Protein AF-A0A9W8MAU5-F1 (afdb_monomer)

Mean predicted aligned error: 10.05 Å

pLDDT: mean 87.88, std 10.34, range [49.22, 97.25]

Structure (mmCIF, N/CA/C/O backbone):
data_AF-A0A9W8MAU5-F1
#
_entry.id   AF-A0A9W8MAU5-F1
#
loop_
_atom_site.group_PDB
_atom_site.id
_atom_site.type_symbol
_atom_site.label_atom_id
_atom_site.label_alt_id
_atom_site.label_comp_id
_atom_site.label_asym_id
_atom_site.label_entity_id
_atom_site.label_seq_id
_atom_site.pdbx_PDB_ins_code
_atom_site.Cartn_x
_atom_site.Cartn_y
_atom_site.Cartn_z
_atom_site.occupancy
_atom_site.B_iso_or_equiv
_atom_site.auth_seq_id
_atom_site.auth_comp_id
_atom_site.auth_asym_id
_atom_site.auth_atom_id
_atom_site.pdbx_PDB_model_num
ATOM 1 N N . MET A 1 1 ? -34.786 14.785 -4.029 1.00 51.66 1 MET A N 1
ATOM 2 C CA . MET A 1 1 ? -34.785 15.372 -5.386 1.00 51.66 1 MET A CA 1
ATOM 3 C C . MET A 1 1 ? -35.113 14.270 -6.374 1.00 51.66 1 MET A C 1
ATOM 5 O O . MET A 1 1 ? -34.630 13.162 -6.158 1.00 51.66 1 MET A O 1
ATOM 9 N N . PRO A 1 2 ? -35.926 14.531 -7.406 1.00 62.72 2 PRO A N 1
ATOM 10 C CA . PRO A 1 2 ? -36.056 13.602 -8.524 1.00 62.72 2 PRO A CA 1
ATOM 11 C C . PRO A 1 2 ? -34.680 13.376 -9.181 1.00 62.72 2 PRO A C 1
ATOM 13 O O . PRO A 1 2 ? -33.839 14.281 -9.132 1.00 62.72 2 PRO A O 1
ATOM 16 N N . PRO A 1 3 ? -34.418 12.187 -9.752 1.00 74.38 3 PRO A N 1
ATOM 17 C CA . PRO A 1 3 ? -33.167 11.922 -10.448 1.00 74.38 3 PRO A CA 1
ATOM 18 C C . PRO A 1 3 ? -33.014 12.907 -11.608 1.00 74.38 3 PRO A C 1
ATOM 20 O O . PRO A 1 3 ? -33.918 13.076 -12.427 1.00 74.38 3 PRO A O 1
ATOM 23 N N . ARG A 1 4 ? -31.872 13.594 -11.644 1.00 83.88 4 ARG A N 1
ATOM 24 C CA . ARG A 1 4 ? -31.525 14.491 -12.744 1.00 83.88 4 ARG A CA 1
ATOM 25 C C . ARG A 1 4 ? -31.083 13.629 -13.924 1.00 83.88 4 ARG A C 1
ATOM 27 O O . ARG A 1 4 ? -30.296 12.704 -13.730 1.00 83.88 4 ARG A O 1
ATOM 34 N N . ALA A 1 5 ? -31.594 13.915 -15.119 1.00 86.56 5 ALA A N 1
ATOM 35 C CA . ALA A 1 5 ? -31.094 13.274 -16.328 1.00 86.56 5 ALA A CA 1
ATOM 36 C C . ALA A 1 5 ? -29.604 13.610 -16.496 1.00 86.56 5 ALA A C 1
ATOM 38 O O . ALA A 1 5 ? -29.197 14.749 -16.262 1.00 86.56 5 ALA A O 1
ATOM 39 N N . LEU A 1 6 ? -28.806 12.604 -16.847 1.00 86.44 6 LEU A N 1
ATOM 40 C CA . LEU A 1 6 ? -27.397 12.786 -17.172 1.00 86.44 6 LEU A CA 1
ATOM 41 C C . LEU A 1 6 ? -27.280 13.100 -18.663 1.00 86.44 6 LEU A C 1
ATOM 43 O O . LEU A 1 6 ? -27.909 12.434 -19.486 1.00 86.44 6 LEU A O 1
ATOM 47 N N . GLU A 1 7 ? -26.470 14.098 -19.000 1.00 87.44 7 GLU A N 1
ATOM 48 C CA . GLU A 1 7 ? -26.138 14.429 -20.383 1.00 87.44 7 GLU A CA 1
ATOM 49 C C . GLU A 1 7 ? -24.831 13.733 -20.767 1.00 87.44 7 GLU A C 1
ATOM 51 O O . GLU A 1 7 ? -23.860 13.740 -20.009 1.00 87.44 7 GLU A O 1
ATOM 56 N N . ALA A 1 8 ? -24.808 13.099 -21.940 1.00 84.19 8 ALA A N 1
ATOM 57 C CA . ALA A 1 8 ? -23.586 12.510 -22.466 1.00 84.19 8 ALA A CA 1
ATOM 58 C C . ALA A 1 8 ? -22.644 13.628 -22.928 1.00 84.19 8 ALA A C 1
ATOM 60 O O . ALA A 1 8 ? -22.998 14.422 -23.800 1.00 84.19 8 ALA A O 1
ATOM 61 N N . VAL A 1 9 ? -21.436 13.665 -22.371 1.00 81.25 9 VAL A N 1
ATOM 62 C CA . VAL A 1 9 ? -20.392 14.594 -22.809 1.00 81.25 9 VAL A CA 1
ATOM 63 C C . VAL A 1 9 ? -19.717 14.016 -24.051 1.00 81.25 9 VAL A C 1
ATOM 65 O O . VAL A 1 9 ? -19.264 12.871 -24.042 1.00 81.25 9 VAL A O 1
ATOM 68 N N . LYS A 1 10 ? -19.652 14.800 -25.131 1.00 79.12 10 LYS A N 1
ATOM 69 C CA . LYS A 1 10 ? -18.799 14.499 -26.285 1.00 79.12 10 LYS A CA 1
ATOM 70 C C . LYS A 1 10 ? -17.488 15.248 -26.107 1.00 79.12 10 LYS A C 1
ATOM 72 O O . LYS A 1 10 ? -17.504 16.469 -26.011 1.00 79.12 10 LYS A O 1
ATOM 77 N N . ILE A 1 11 ? -16.382 14.515 -26.066 1.00 75.69 11 ILE A N 1
ATOM 78 C CA . ILE A 1 11 ? -15.045 15.110 -26.092 1.00 75.69 11 ILE A CA 1
ATOM 79 C C . ILE A 1 11 ? -14.819 15.620 -27.518 1.00 75.69 11 ILE A C 1
ATOM 81 O O . ILE A 1 11 ? -14.956 14.856 -28.478 1.00 75.69 11 ILE A O 1
ATOM 85 N N . GLU A 1 12 ? -14.556 16.915 -27.674 1.00 76.88 12 GLU A N 1
ATOM 86 C CA . GLU A 1 12 ? -14.231 17.486 -28.980 1.00 76.88 12 GLU A CA 1
ATOM 87 C C . GLU A 1 12 ? -12.855 16.983 -29.439 1.00 76.88 12 GLU A C 1
ATOM 89 O O . GLU A 1 12 ? -11.928 16.857 -28.646 1.00 76.88 12 GLU A O 1
ATOM 94 N N . SER A 1 13 ? -12.703 16.696 -30.734 1.00 65.94 13 SER A N 1
ATOM 95 C CA . SER A 1 13 ? -11.537 15.986 -31.291 1.00 65.94 13 SER A CA 1
ATOM 96 C C . SER A 1 13 ? -10.190 16.711 -31.172 1.00 65.94 13 SER A C 1
ATOM 98 O O . SER A 1 13 ? -9.175 16.144 -31.561 1.00 65.94 13 SER A O 1
ATOM 100 N N . ASN A 1 14 ? -10.181 17.963 -30.708 1.00 78.25 14 ASN A N 1
ATOM 101 C CA . ASN A 1 14 ? -8.991 18.814 -30.663 1.00 78.25 14 ASN A CA 1
ATOM 102 C C . ASN A 1 14 ? -8.356 18.916 -29.268 1.00 78.25 14 ASN A C 1
ATOM 104 O O . ASN A 1 14 ? -7.314 19.556 -29.144 1.00 78.25 14 ASN A O 1
ATOM 108 N N . GLU A 1 15 ? -8.959 18.333 -28.230 1.00 81.88 15 GLU A N 1
ATOM 109 C CA . GLU A 1 15 ? -8.364 18.289 -26.891 1.00 81.88 15 GLU A CA 1
ATOM 110 C C . GLU A 1 15 ? -7.602 16.972 -26.692 1.00 81.88 15 GLU A C 1
ATOM 112 O O . GLU A 1 15 ? -8.081 15.907 -27.089 1.00 81.88 15 GLU A O 1
ATOM 117 N N . ASP A 1 16 ? -6.408 17.037 -26.094 1.00 88.56 16 ASP A N 1
ATOM 118 C CA . ASP A 1 16 ? -5.660 15.839 -25.706 1.00 88.56 16 ASP A CA 1
ATOM 119 C C . ASP A 1 16 ? -6.477 15.063 -24.651 1.00 88.56 16 ASP A C 1
ATOM 121 O O . ASP A 1 16 ? -6.817 15.635 -23.607 1.00 88.56 16 ASP A O 1
ATOM 125 N N . PRO A 1 17 ? -6.808 13.775 -24.882 1.00 88.38 17 PRO A N 1
ATOM 126 C CA . PRO A 1 17 ? -7.526 12.959 -23.909 1.00 88.38 17 PRO A CA 1
ATOM 127 C C . PRO A 1 17 ? -6.889 12.958 -22.515 1.00 88.38 17 PRO A C 1
ATOM 129 O O . PRO A 1 17 ? -7.620 12.935 -21.524 1.00 88.38 17 PRO A O 1
ATOM 132 N N . ALA A 1 18 ? -5.556 13.018 -22.427 1.00 89.00 18 ALA A N 1
ATOM 133 C CA . ALA A 1 18 ? -4.848 13.035 -21.151 1.00 89.00 18 ALA A CA 1
ATOM 134 C C . ALA A 1 18 ? -5.091 14.342 -20.381 1.00 89.00 18 ALA A C 1
ATOM 136 O O . ALA A 1 18 ? -5.346 14.314 -19.175 1.00 89.00 18 ALA A O 1
ATOM 137 N N . ASP A 1 19 ? -5.080 15.480 -21.076 1.00 90.38 19 ASP A N 1
ATOM 138 C CA . ASP A 1 19 ? -5.369 16.786 -20.481 1.00 90.38 19 ASP A CA 1
ATOM 139 C C . ASP A 1 19 ? -6.842 16.900 -20.076 1.00 90.38 19 ASP A C 1
ATOM 141 O O . ASP A 1 19 ? -7.163 17.441 -19.013 1.00 90.38 19 ASP A O 1
ATOM 145 N N . PHE A 1 20 ? -7.751 16.364 -20.898 1.00 90.31 20 PHE A N 1
ATOM 146 C CA . PHE A 1 20 ? -9.175 16.327 -20.574 1.00 90.31 20 PHE A CA 1
ATOM 147 C C . PHE A 1 20 ? -9.438 15.485 -19.318 1.00 90.31 20 PHE A C 1
ATOM 149 O O . PHE A 1 20 ? -10.171 15.925 -18.428 1.00 90.31 20 PHE A O 1
ATOM 156 N N . GLU A 1 21 ? -8.823 14.303 -19.212 1.00 90.25 21 GLU A N 1
ATOM 157 C CA . GLU A 1 21 ? -8.897 13.450 -18.022 1.00 90.25 21 GLU A CA 1
ATOM 158 C C . GLU A 1 21 ? -8.284 14.140 -16.797 1.00 90.25 21 GLU A C 1
ATOM 160 O O . GLU A 1 21 ? -8.883 14.132 -15.719 1.00 90.25 21 GLU A O 1
ATOM 165 N N . ALA A 1 22 ? -7.140 14.810 -16.954 1.00 91.25 22 ALA A N 1
ATOM 166 C CA . ALA A 1 22 ? -6.507 15.541 -15.863 1.00 91.25 22 ALA A CA 1
ATOM 167 C C . ALA A 1 22 ? -7.429 16.608 -15.262 1.00 91.25 22 ALA A C 1
ATOM 169 O O . ALA A 1 22 ? -7.657 16.609 -14.050 1.00 91.25 22 ALA A O 1
ATOM 170 N N . LYS A 1 23 ? -8.034 17.446 -16.105 1.00 92.19 23 LYS A N 1
ATOM 171 C CA . LYS A 1 23 ? -8.935 18.517 -15.659 1.00 92.19 23 LYS A CA 1
ATOM 172 C C . LYS A 1 23 ? -10.253 17.984 -15.103 1.00 92.19 23 LYS A C 1
ATOM 174 O O . LYS A 1 23 ? -10.737 18.471 -14.088 1.00 92.19 23 LYS A O 1
ATOM 179 N N . ASN A 1 24 ? -10.867 17.001 -15.765 1.00 91.25 24 ASN A N 1
ATOM 180 C CA . ASN A 1 24 ? -12.251 16.604 -15.469 1.00 91.25 24 ASN A CA 1
ATOM 181 C C . ASN A 1 24 ? -12.370 15.406 -14.522 1.00 91.25 24 ASN A C 1
ATOM 183 O O . ASN A 1 24 ? -13.427 15.194 -13.928 1.00 91.25 24 ASN A O 1
ATOM 187 N N . VAL A 1 25 ? -11.307 14.618 -14.369 1.00 90.81 25 VAL A N 1
ATOM 188 C CA . VAL A 1 25 ? -11.266 13.485 -13.444 1.00 90.81 25 VAL A CA 1
ATOM 189 C C . VAL A 1 25 ? -10.319 13.805 -12.300 1.00 90.81 25 VAL A C 1
ATOM 191 O O . VAL A 1 25 ? -10.775 13.915 -11.167 1.00 90.81 25 VAL A O 1
ATOM 194 N N . HIS A 1 26 ? -9.026 14.006 -12.564 1.00 92.19 26 HIS A N 1
ATOM 195 C CA . HIS A 1 26 ? -8.048 14.131 -11.478 1.00 92.19 26 HIS A CA 1
ATOM 196 C C . HIS A 1 26 ? -8.340 15.344 -10.583 1.00 92.19 26 HIS A C 1
ATOM 198 O O . HIS A 1 26 ? -8.589 15.178 -9.388 1.00 92.19 26 HIS A O 1
ATOM 204 N N . GLU A 1 27 ? -8.374 16.545 -11.165 1.00 94.81 27 GLU A N 1
ATOM 205 C CA . GLU A 1 27 ? -8.576 17.791 -10.417 1.00 94.81 27 GLU A CA 1
ATOM 206 C C . GLU A 1 27 ? -9.950 17.840 -9.739 1.00 94.81 27 GLU A C 1
ATOM 208 O O . GLU A 1 27 ? -10.052 18.212 -8.568 1.00 94.81 27 GLU A O 1
ATOM 213 N N . ILE A 1 28 ? -11.013 17.417 -10.435 1.00 95.19 28 ILE A N 1
ATOM 214 C CA . ILE A 1 28 ? -12.373 17.438 -9.880 1.00 95.19 28 ILE A CA 1
ATOM 215 C C . ILE A 1 28 ? -12.503 16.474 -8.705 1.00 95.19 28 ILE A C 1
ATOM 217 O O . ILE A 1 28 ? -12.997 16.886 -7.655 1.00 95.19 28 ILE A O 1
ATOM 221 N N . TYR A 1 29 ? -12.086 15.210 -8.849 1.00 95.50 29 TYR A N 1
ATOM 222 C CA . TYR A 1 29 ? -12.218 14.233 -7.764 1.00 95.50 29 TYR A CA 1
ATOM 223 C C . TYR A 1 29 ? -11.391 14.636 -6.543 1.00 95.50 29 TYR A C 1
ATOM 225 O O . TYR A 1 29 ? -11.905 14.552 -5.424 1.00 95.50 29 TYR A O 1
ATOM 233 N N . ASP A 1 30 ? -10.177 15.159 -6.746 1.00 92.44 30 ASP A N 1
ATOM 234 C CA . ASP A 1 30 ? -9.379 15.710 -5.652 1.00 92.44 30 ASP A CA 1
ATOM 235 C C . ASP A 1 30 ? -10.085 16.900 -4.980 1.00 92.44 30 ASP A C 1
AT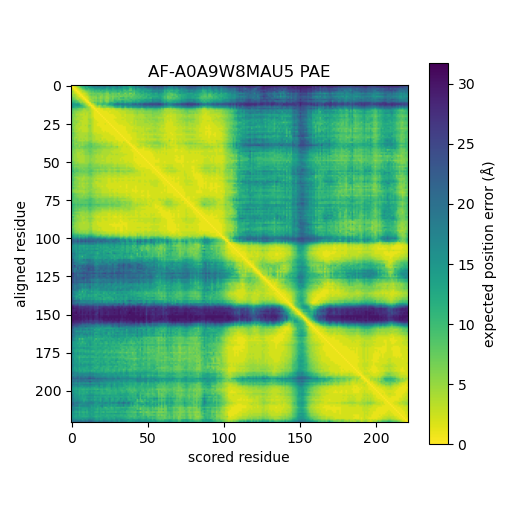OM 237 O O . ASP A 1 30 ? -10.160 16.947 -3.749 1.00 92.44 30 ASP A O 1
ATOM 241 N N . ALA A 1 31 ? -10.672 17.823 -5.749 1.00 95.88 31 ALA A N 1
ATOM 242 C CA . ALA A 1 31 ? -11.374 18.987 -5.207 1.00 95.88 31 ALA A CA 1
ATOM 243 C C . ALA A 1 31 ? -12.652 18.621 -4.428 1.00 95.88 31 ALA A C 1
ATOM 245 O O . ALA A 1 31 ? -12.968 19.256 -3.418 1.00 95.88 31 ALA A O 1
ATOM 246 N N . ILE A 1 32 ? -13.400 17.600 -4.866 1.00 96.12 32 ILE A N 1
ATOM 247 C CA . ILE A 1 32 ? -14.685 17.221 -4.249 1.00 96.12 32 ILE A CA 1
ATOM 248 C C . ILE A 1 32 ? -14.577 16.104 -3.205 1.00 96.12 32 ILE A C 1
ATOM 250 O O . ILE A 1 32 ? -15.606 15.748 -2.624 1.00 96.12 32 ILE A O 1
ATOM 254 N N . ALA A 1 33 ? -13.388 15.548 -2.948 1.00 94.94 33 ALA A N 1
ATOM 255 C CA . ALA A 1 33 ? -13.182 14.341 -2.136 1.00 94.94 33 ALA A CA 1
ATOM 256 C C . ALA A 1 33 ? -13.932 14.353 -0.788 1.00 94.94 33 ALA A C 1
ATOM 258 O O . ALA A 1 33 ? -14.636 13.397 -0.452 1.00 94.94 33 ALA A O 1
ATOM 259 N N . ASN A 1 34 ? -13.876 15.468 -0.051 1.00 92.88 34 ASN A N 1
ATOM 260 C CA . ASN A 1 34 ? -14.563 15.617 1.239 1.00 92.88 34 ASN A CA 1
ATOM 261 C C . ASN A 1 34 ? -16.094 15.507 1.116 1.00 92.88 34 ASN A C 1
ATOM 263 O O . ASN A 1 34 ? -16.737 14.765 1.863 1.00 92.88 34 ASN A O 1
ATOM 267 N N . HIS A 1 35 ? -16.695 16.207 0.148 1.00 94.31 35 HIS A N 1
ATOM 268 C CA . HIS A 1 35 ? -18.142 16.153 -0.089 1.00 94.31 35 HIS A CA 1
ATOM 269 C C . HIS A 1 35 ? -18.573 14.818 -0.718 1.00 94.31 35 HIS A C 1
ATOM 271 O O . HIS A 1 35 ? -19.652 14.292 -0.429 1.00 94.31 35 HIS A O 1
ATOM 277 N N . PHE A 1 36 ? -17.726 14.227 -1.565 1.00 93.62 36 PHE A N 1
ATOM 278 C CA . PHE A 1 36 ? -17.934 12.880 -2.084 1.00 93.62 36 PHE A CA 1
ATOM 279 C C . PHE A 1 36 ? -18.032 11.875 -0.935 1.00 93.62 36 PHE A C 1
ATOM 281 O O . PHE A 1 36 ? -18.993 11.106 -0.883 1.00 93.62 36 PHE A O 1
ATOM 288 N N . SER A 1 37 ? -17.090 11.930 0.009 1.00 92.12 37 SER A N 1
ATOM 289 C CA . SER A 1 37 ? -17.044 11.007 1.140 1.00 92.12 37 SER A CA 1
ATOM 290 C C . SER A 1 37 ? -18.282 11.119 2.035 1.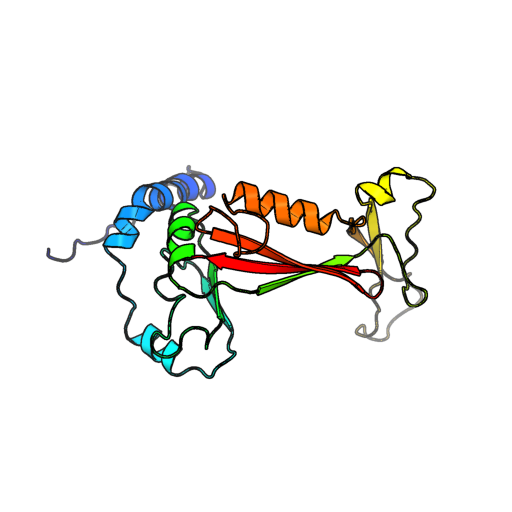00 92.12 37 SER A C 1
ATOM 292 O O . SER A 1 37 ? -18.925 10.107 2.326 1.00 92.12 37 SER A O 1
ATOM 294 N N . SER A 1 38 ? -18.694 12.342 2.390 1.00 90.06 38 SER A N 1
ATOM 295 C CA . SER A 1 38 ? -19.852 12.568 3.270 1.00 90.06 38 SER A CA 1
ATOM 296 C C . SER A 1 38 ? -21.183 12.117 2.660 1.00 90.06 38 SER A C 1
ATOM 298 O O . SER A 1 38 ? -22.096 11.712 3.378 1.00 90.06 38 SER A O 1
ATOM 300 N N . THR A 1 39 ? -21.302 12.143 1.331 1.00 90.62 39 THR A N 1
ATOM 301 C CA . THR A 1 39 ? -22.538 11.774 0.624 1.00 90.62 39 THR A CA 1
ATOM 302 C C . THR A 1 39 ? -22.597 10.302 0.214 1.00 90.62 39 THR A C 1
ATOM 304 O O . THR A 1 39 ? -23.684 9.797 -0.073 1.00 90.62 39 THR A O 1
ATOM 307 N N . ARG A 1 40 ? -21.463 9.586 0.182 1.00 88.88 40 ARG A N 1
ATOM 308 C CA . ARG A 1 40 ? -21.357 8.227 -0.397 1.00 88.88 40 ARG A CA 1
ATOM 309 C C . ARG A 1 40 ? -20.806 7.171 0.564 1.00 88.88 40 ARG A C 1
ATOM 311 O O . ARG A 1 40 ? -20.360 6.115 0.117 1.00 88.88 40 ARG A O 1
ATOM 318 N N . TYR A 1 41 ? -20.918 7.411 1.869 1.00 87.88 41 TYR A N 1
ATOM 319 C CA . TYR A 1 41 ? -20.381 6.558 2.935 1.00 87.88 41 TYR A CA 1
ATOM 320 C C . TYR A 1 41 ? -21.001 5.153 3.036 1.00 87.88 41 TYR A C 1
ATOM 322 O O . TYR A 1 41 ? -20.335 4.238 3.506 1.00 87.88 41 TYR A O 1
ATOM 330 N N . LYS A 1 42 ? -22.255 4.937 2.605 1.00 92.56 42 LYS A N 1
ATOM 331 C CA . LYS A 1 42 ? -22.916 3.627 2.765 1.00 92.56 42 LYS A CA 1
ATOM 332 C C . LYS A 1 42 ? -22.381 2.580 1.770 1.00 92.56 42 LYS A C 1
ATOM 334 O O . LYS A 1 42 ? -22.427 2.827 0.552 1.00 92.56 42 LYS A O 1
ATOM 339 N N . PRO A 1 43 ? -21.919 1.406 2.245 1.00 93.62 43 PRO A N 1
ATOM 340 C CA . PRO A 1 43 ? -21.599 0.274 1.384 1.00 93.62 43 PRO A CA 1
ATOM 341 C C . PRO A 1 43 ? -22.836 -0.255 0.658 1.00 93.62 43 PRO A C 1
ATOM 343 O O . PRO A 1 43 ? -23.957 -0.190 1.166 1.00 93.62 43 PRO A O 1
ATOM 346 N N . TRP A 1 44 ? -22.636 -0.801 -0.537 1.00 95.31 44 TRP A N 1
ATOM 347 C CA . TRP A 1 44 ? -23.695 -1.503 -1.251 1.00 95.31 44 TRP A CA 1
ATOM 348 C C . TRP A 1 44 ? -23.975 -2.857 -0.581 1.00 95.31 44 TRP A C 1
ATOM 350 O O . TRP A 1 44 ? -23.024 -3.612 -0.361 1.00 95.31 44 TRP A O 1
ATOM 360 N N . PRO A 1 45 ? -25.247 -3.214 -0.303 1.00 95.88 45 PRO A N 1
ATOM 361 C CA . PRO A 1 45 ? -25.575 -4.437 0.433 1.00 95.88 45 PRO A CA 1
ATOM 362 C C . PRO A 1 45 ? -25.023 -5.720 -0.197 1.00 95.88 45 PRO A C 1
ATOM 364 O O . PRO A 1 45 ? -24.582 -6.611 0.520 1.00 95.88 45 PRO A O 1
ATOM 367 N N . ILE A 1 46 ? -25.003 -5.804 -1.531 1.00 96.88 46 ILE A N 1
ATOM 368 C CA . ILE A 1 46 ? -24.487 -6.980 -2.243 1.00 96.88 46 ILE A CA 1
ATOM 369 C C . ILE A 1 46 ? -22.978 -7.170 -2.045 1.00 96.88 46 ILE A C 1
ATOM 371 O O . ILE A 1 46 ? -22.527 -8.293 -1.849 1.00 96.88 46 ILE A O 1
ATOM 375 N N . ILE A 1 47 ? -22.212 -6.075 -2.035 1.00 95.50 47 ILE A N 1
ATOM 376 C CA . ILE A 1 47 ? -20.761 -6.114 -1.825 1.00 95.50 47 ILE A CA 1
ATOM 377 C C . ILE A 1 47 ? -20.457 -6.445 -0.367 1.00 95.50 47 ILE A C 1
ATOM 379 O O . ILE A 1 47 ? -19.632 -7.309 -0.099 1.00 95.50 47 ILE A O 1
ATOM 383 N N . ALA A 1 48 ? -21.176 -5.821 0.571 1.00 94.94 48 ALA A N 1
ATOM 384 C CA . ALA A 1 48 ? -21.027 -6.129 1.989 1.00 94.94 48 ALA A CA 1
ATOM 385 C C . ALA A 1 48 ? -21.312 -7.611 2.274 1.00 94.94 48 ALA A C 1
ATOM 387 O O . ALA A 1 48 ? -20.516 -8.266 2.937 1.00 94.94 48 ALA A O 1
ATOM 388 N N . LYS A 1 49 ? -22.389 -8.162 1.696 1.00 96.25 49 LYS A N 1
ATOM 389 C CA . LYS A 1 49 ? -22.707 -9.589 1.803 1.00 96.25 49 LYS A CA 1
ATOM 390 C C . LYS A 1 49 ? -21.606 -10.471 1.212 1.00 96.25 49 LYS A C 1
ATOM 392 O O . LYS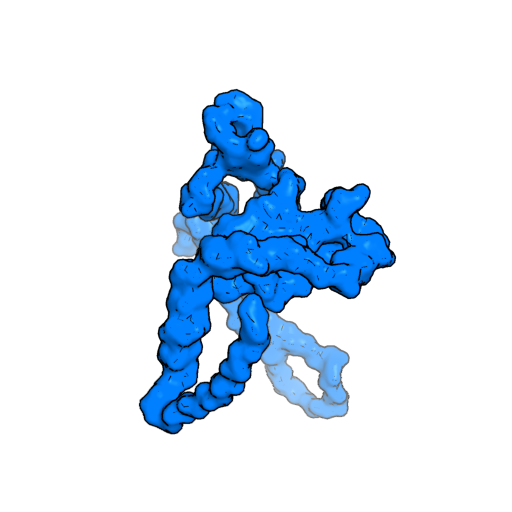 A 1 49 ? -21.185 -11.415 1.866 1.00 96.25 49 LYS A O 1
ATOM 397 N N . PHE A 1 50 ? -21.143 -10.159 0.001 1.00 96.44 50 PHE A N 1
ATOM 398 C CA . PHE A 1 50 ? -20.059 -10.902 -0.641 1.00 96.44 50 PHE A CA 1
ATOM 399 C C . PHE A 1 50 ? -18.811 -10.954 0.249 1.00 96.44 50 PHE A C 1
ATOM 401 O O . PHE A 1 50 ? -18.292 -12.036 0.491 1.00 96.44 50 PHE A O 1
ATOM 408 N N . LEU A 1 51 ? -18.378 -9.811 0.795 1.00 95.25 51 LEU A N 1
ATOM 409 C CA . LEU A 1 51 ? -17.215 -9.736 1.685 1.00 95.25 51 LEU A CA 1
ATOM 410 C C . LEU A 1 51 ? -17.440 -10.485 3.011 1.00 95.25 51 LEU A C 1
ATOM 412 O O . LEU A 1 51 ? -16.524 -11.133 3.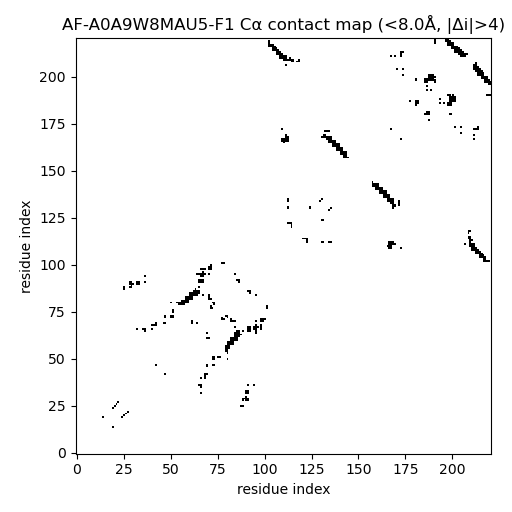510 1.00 95.25 51 LEU A O 1
ATOM 416 N N . SER A 1 52 ? -18.648 -10.457 3.578 1.00 94.25 52 SER A N 1
ATOM 417 C CA . SER A 1 52 ? -18.973 -11.246 4.777 1.00 94.25 52 SER A CA 1
ATOM 418 C C . SER A 1 52 ? -18.930 -12.757 4.533 1.00 94.25 52 SER A C 1
ATOM 420 O O . SER A 1 52 ? -18.519 -13.490 5.429 1.00 94.25 52 SER A O 1
ATOM 422 N N . ASP A 1 53 ? -19.293 -13.217 3.334 1.00 95.56 53 ASP A N 1
ATOM 423 C CA . ASP A 1 53 ? -19.356 -14.644 2.989 1.00 95.56 53 ASP A CA 1
ATOM 424 C C . ASP A 1 53 ? -17.965 -15.252 2.654 1.00 95.56 53 ASP A C 1
ATOM 426 O O . ASP A 1 53 ? -17.837 -16.471 2.514 1.00 95.56 53 ASP A O 1
ATOM 430 N N . LEU A 1 54 ? -16.905 -14.438 2.534 1.00 95.88 54 LEU A N 1
ATOM 431 C CA . LEU A 1 54 ? -15.548 -14.908 2.215 1.00 95.88 54 LEU A CA 1
ATOM 432 C C . LEU A 1 54 ? -14.815 -15.510 3.438 1.00 95.88 54 LEU A C 1
ATOM 434 O O . LEU A 1 54 ? -14.900 -14.971 4.542 1.00 95.88 54 LEU A O 1
ATOM 438 N N . PRO A 1 55 ? -14.013 -16.580 3.276 1.00 94.88 55 PRO A N 1
ATOM 439 C CA . PRO A 1 55 ? -13.191 -17.127 4.359 1.00 94.88 55 PRO A CA 1
ATOM 440 C C . PRO A 1 55 ? -12.103 -16.165 4.861 1.00 94.88 55 PRO A C 1
ATOM 442 O O . PRO A 1 55 ? -11.665 -15.260 4.152 1.00 94.88 55 PRO A O 1
ATOM 445 N N . THR A 1 56 ? -11.618 -16.393 6.085 1.00 93.56 56 THR A N 1
ATOM 446 C CA . THR A 1 56 ? -10.468 -15.656 6.633 1.00 93.56 56 THR A CA 1
ATOM 447 C C . THR A 1 56 ? -9.193 -15.901 5.816 1.00 93.56 56 THR A C 1
ATOM 449 O O . THR A 1 56 ? -8.933 -17.029 5.400 1.00 93.56 56 THR A O 1
ATOM 452 N N . GLY A 1 57 ? -8.382 -14.859 5.619 1.00 89.81 57 GLY A N 1
ATOM 453 C CA . GLY A 1 57 ? -7.085 -14.914 4.935 1.00 89.81 57 GLY A CA 1
ATOM 454 C C . GLY A 1 57 ? -7.133 -14.605 3.437 1.00 89.81 57 GLY A C 1
ATOM 455 O O . GLY A 1 57 ? -6.103 -14.657 2.771 1.00 89.81 57 GLY A O 1
ATOM 456 N N . TRP A 1 58 ? -8.308 -14.279 2.896 1.00 93.44 58 TRP A N 1
ATOM 457 C CA . TRP A 1 58 ? -8.436 -13.837 1.509 1.00 93.44 58 TRP A CA 1
ATOM 458 C C . TRP A 1 58 ? -7.877 -12.427 1.321 1.00 93.44 58 TRP A C 1
ATOM 460 O O . TRP A 1 58 ? -7.894 -11.609 2.244 1.00 93.44 58 TRP A O 1
ATOM 470 N N . VAL A 1 59 ? -7.409 -12.149 0.103 1.00 91.06 59 VAL A N 1
ATOM 471 C CA . VAL A 1 59 ? -6.890 -10.838 -0.293 1.00 91.06 59 VAL A CA 1
ATOM 472 C C . VAL A 1 59 ? -7.814 -10.227 -1.341 1.00 91.06 59 VAL A C 1
ATOM 474 O O . VAL A 1 59 ? -8.125 -10.866 -2.346 1.00 91.06 59 VAL A O 1
ATOM 477 N N . GLY A 1 60 ? -8.268 -9.003 -1.092 1.00 90.62 60 GLY A N 1
ATOM 478 C CA . GLY A 1 60 ? -9.120 -8.225 -1.983 1.00 90.62 60 GLY A CA 1
ATOM 479 C C . GLY A 1 60 ? -8.380 -7.033 -2.582 1.00 90.62 60 GLY A C 1
ATOM 480 O O . GLY A 1 60 ? -7.490 -6.460 -1.954 1.00 90.62 60 GLY A O 1
ATOM 481 N N . PHE A 1 61 ? -8.782 -6.632 -3.786 1.00 93.81 61 PHE A N 1
ATOM 482 C CA . PHE A 1 61 ? -8.313 -5.410 -4.431 1.00 93.81 61 PHE A CA 1
ATOM 483 C C . PHE A 1 61 ? -9.508 -4.546 -4.835 1.00 93.81 61 PHE A C 1
ATOM 485 O O . PHE A 1 61 ? -10.355 -4.990 -5.610 1.00 93.81 61 PHE A O 1
ATOM 492 N N . ASP A 1 62 ? -9.578 -3.328 -4.301 1.00 94.75 62 ASP A N 1
ATOM 493 C CA . ASP A 1 62 ? -10.634 -2.356 -4.592 1.00 94.75 62 ASP A CA 1
ATOM 494 C C . ASP A 1 62 ? -10.086 -1.260 -5.518 1.00 94.75 62 ASP A C 1
ATOM 496 O O . ASP A 1 62 ? -9.404 -0.327 -5.085 1.00 94.75 62 ASP A O 1
ATOM 500 N N . SER A 1 63 ? -10.329 -1.423 -6.821 1.00 94.38 63 SER A N 1
ATOM 501 C CA . SER A 1 63 ? -9.868 -0.506 -7.868 1.00 94.38 63 SER A CA 1
ATOM 502 C C . SER A 1 63 ? -10.847 0.652 -8.040 1.00 94.38 63 SER A C 1
ATOM 504 O O . SER A 1 63 ? -11.973 0.451 -8.493 1.00 94.38 63 SER A O 1
ATOM 506 N N . GLY A 1 64 ? -10.399 1.870 -7.744 1.00 93.94 64 GLY A N 1
ATOM 507 C CA . GLY A 1 64 ? -11.285 3.026 -7.601 1.00 93.94 64 GLY A CA 1
ATOM 508 C C . GLY A 1 64 ? -11.986 3.017 -6.243 1.00 93.94 64 GLY A C 1
ATOM 509 O O . GLY A 1 64 ? -13.196 3.236 -6.163 1.00 93.94 64 GLY A O 1
ATOM 510 N N . THR A 1 65 ? -11.227 2.721 -5.179 1.00 95.19 65 THR A N 1
ATOM 511 C CA . THR A 1 65 ? -11.745 2.544 -3.811 1.00 95.19 65 THR A CA 1
ATOM 512 C C . THR A 1 65 ? -12.441 3.795 -3.262 1.00 95.19 65 THR A C 1
ATOM 514 O O . THR A 1 65 ? -13.223 3.727 -2.307 1.00 95.19 65 THR A O 1
ATOM 517 N N . GLY A 1 66 ? -12.190 4.963 -3.862 1.00 95.31 66 GLY A N 1
ATOM 518 C CA . GLY A 1 66 ? -12.741 6.231 -3.426 1.00 95.31 66 GLY A CA 1
ATOM 519 C C . GLY A 1 66 ? -12.381 6.512 -1.973 1.00 95.31 66 GLY A C 1
ATOM 520 O O . GLY A 1 66 ? -11.217 6.523 -1.593 1.00 95.31 66 GLY A O 1
ATOM 521 N N . ASN A 1 67 ? -13.396 6.713 -1.135 1.00 94.81 67 ASN A N 1
ATOM 522 C CA . ASN A 1 67 ? -13.211 6.970 0.294 1.00 94.81 67 ASN A CA 1
ATOM 523 C C . ASN A 1 67 ? -12.957 5.703 1.132 1.00 94.81 67 ASN A C 1
ATOM 525 O O . ASN A 1 67 ? -12.993 5.778 2.358 1.00 94.81 67 ASN A O 1
ATOM 529 N N . GLY A 1 68 ? -12.763 4.542 0.501 1.00 94.50 68 GLY A N 1
ATOM 530 C CA . GLY A 1 68 ? -12.389 3.307 1.184 1.00 94.50 68 GLY A CA 1
ATOM 531 C C . GLY A 1 68 ? -13.517 2.617 1.948 1.00 94.50 68 GLY A C 1
ATOM 532 O O . GLY A 1 68 ? -13.245 1.748 2.768 1.00 94.50 68 GLY A O 1
ATOM 533 N N . LYS A 1 69 ? -14.791 2.953 1.701 1.00 94.06 69 LYS A N 1
ATOM 534 C CA . LYS A 1 69 ? -15.935 2.433 2.484 1.00 94.06 69 LYS A CA 1
ATOM 535 C C . LYS A 1 69 ? -16.080 0.903 2.523 1.00 94.06 69 LYS A C 1
ATOM 537 O O . LYS A 1 69 ? -16.840 0.394 3.343 1.00 94.06 69 LYS A O 1
ATOM 542 N N . TYR A 1 70 ? -15.426 0.183 1.611 1.00 94.44 70 TYR A N 1
ATOM 543 C CA . TYR A 1 70 ? -15.416 -1.281 1.575 1.00 94.44 70 TYR A CA 1
ATOM 544 C C . TYR A 1 70 ? -14.198 -1.897 2.268 1.00 94.44 70 TYR A C 1
ATOM 546 O O . TYR A 1 70 ? -14.280 -3.043 2.692 1.00 94.44 70 TYR A O 1
ATOM 554 N N . LEU A 1 71 ? -13.102 -1.147 2.426 1.00 92.56 71 LEU A N 1
ATOM 555 C CA . LEU A 1 71 ? -11.852 -1.628 3.016 1.00 92.56 71 LEU A CA 1
ATOM 556 C C . LEU A 1 71 ? -11.996 -2.217 4.431 1.00 92.56 71 LEU A C 1
ATOM 558 O O . LEU A 1 71 ? -11.358 -3.237 4.680 1.00 92.56 71 LEU A O 1
ATOM 562 N N . PRO A 1 72 ? -12.816 -1.656 5.348 1.00 91.50 72 PRO A N 1
ATOM 563 C CA . PRO A 1 72 ? -12.966 -2.221 6.691 1.00 91.50 72 PRO A CA 1
ATOM 564 C C . PRO A 1 72 ? -13.953 -3.389 6.764 1.00 91.50 72 PRO A C 1
ATOM 566 O O . PRO A 1 72 ? -14.206 -3.909 7.850 1.00 91.50 72 PRO A O 1
ATOM 569 N N . LEU A 1 73 ? -14.586 -3.769 5.650 1.00 92.94 73 LEU A N 1
ATOM 570 C CA . LEU A 1 73 ? -15.525 -4.881 5.644 1.00 92.94 73 LEU A CA 1
ATOM 571 C C . LEU A 1 73 ? -14.774 -6.219 5.579 1.00 92.94 73 LEU A C 1
ATOM 573 O O . LEU A 1 73 ? -13.736 -6.313 4.923 1.00 92.94 73 LEU A O 1
ATOM 577 N N . PRO A 1 74 ? -15.329 -7.282 6.179 1.00 93.19 74 PRO A N 1
ATOM 578 C CA . PRO A 1 74 ? -16.619 -7.336 6.874 1.00 93.19 74 PRO A CA 1
ATOM 579 C C . PRO A 1 74 ? -16.560 -6.797 8.315 1.00 93.19 74 PRO A C 1
ATOM 581 O O . PRO A 1 74 ? -15.674 -7.145 9.088 1.00 93.19 74 PRO A O 1
ATOM 584 N N . ALA A 1 75 ? -17.533 -5.955 8.685 1.00 88.56 75 ALA A N 1
ATOM 585 C CA . ALA A 1 75 ? -17.520 -5.205 9.949 1.00 88.56 75 ALA A CA 1
ATOM 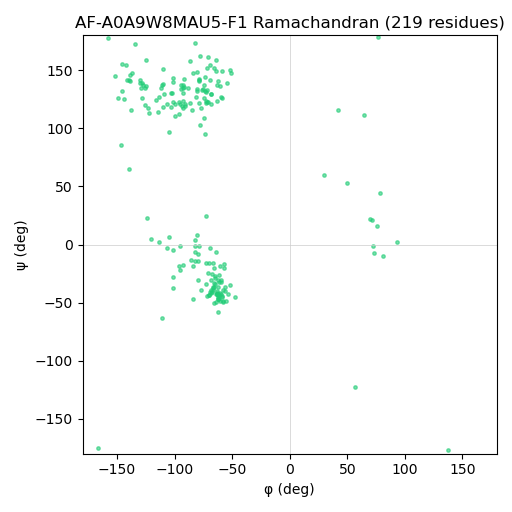586 C C . ALA A 1 75 ? -17.662 -6.083 11.209 1.00 88.56 75 ALA A C 1
ATOM 588 O O . ALA A 1 75 ? -17.221 -5.699 12.285 1.00 88.56 75 ALA A O 1
ATOM 589 N N . ASP A 1 76 ? -18.282 -7.255 11.085 1.00 91.00 76 ASP A N 1
ATOM 590 C CA . ASP A 1 76 ? -18.433 -8.249 12.153 1.00 91.00 76 ASP A CA 1
ATOM 591 C C . ASP A 1 76 ? -17.172 -9.105 12.365 1.00 91.00 76 ASP A C 1
ATOM 593 O O . ASP A 1 76 ? -17.046 -9.780 13.386 1.00 91.00 76 ASP A O 1
ATOM 597 N N . ARG A 1 77 ? -16.229 -9.066 11.413 1.00 89.94 77 ARG A N 1
ATOM 598 C CA . ARG A 1 77 ? -14.962 -9.814 11.426 1.00 89.94 77 ARG A CA 1
ATOM 599 C C . ARG A 1 77 ? -13.801 -8.936 10.905 1.00 89.94 77 ARG A C 1
ATOM 601 O O . ARG A 1 77 ? -13.228 -9.247 9.854 1.00 89.94 77 ARG A O 1
ATOM 608 N N . PRO A 1 78 ? -13.437 -7.846 11.616 1.00 86.50 78 PRO A N 1
ATOM 609 C CA . PRO A 1 78 ? -12.321 -6.986 11.220 1.00 86.50 78 PRO A CA 1
ATOM 610 C C . PRO A 1 78 ? -11.024 -7.782 11.032 1.00 86.50 78 PRO A C 1
ATOM 612 O O . PRO A 1 78 ? -10.743 -8.722 11.775 1.00 86.50 78 PRO A O 1
ATOM 615 N N . GLY A 1 79 ? -10.261 -7.449 9.990 1.00 83.12 79 GLY A N 1
ATOM 616 C CA . GLY A 1 79 ? -8.985 -8.102 9.678 1.00 83.12 79 GLY A CA 1
ATOM 617 C C . GLY A 1 79 ? -9.092 -9.526 9.119 1.00 83.12 79 GLY A C 1
ATOM 618 O O . GLY A 1 79 ? -8.073 -10.122 8.773 1.00 83.12 79 GLY A O 1
ATOM 619 N N . ALA A 1 80 ? -10.298 -10.088 8.978 1.00 88.94 80 ALA A N 1
ATOM 620 C CA . ALA A 1 80 ? -10.443 -11.429 8.423 1.00 88.94 80 ALA A CA 1
ATOM 621 C C . ALA A 1 80 ? -10.140 -11.494 6.918 1.00 88.94 80 ALA A C 1
ATOM 623 O O . ALA A 1 80 ? -9.766 -12.549 6.412 1.00 88.94 80 ALA A O 1
ATOM 624 N N . ILE A 1 81 ? -10.278 -10.378 6.206 1.00 90.56 81 ILE A N 1
ATOM 625 C CA . ILE A 1 81 ? -9.905 -10.234 4.798 1.00 90.56 81 ILE A CA 1
ATOM 626 C C . ILE A 1 81 ? -8.958 -9.056 4.711 1.00 90.56 81 ILE A C 1
ATOM 628 O O . ILE A 1 81 ? -9.199 -8.017 5.326 1.00 90.56 81 ILE A O 1
ATOM 632 N N . TRP A 1 82 ? -7.889 -9.213 3.940 1.00 87.00 82 TRP A N 1
ATOM 633 C CA . TRP A 1 82 ? -6.974 -8.117 3.690 1.00 87.00 82 TRP A CA 1
ATOM 634 C C . TRP A 1 82 ? -7.326 -7.438 2.372 1.00 87.00 82 TRP A C 1
ATOM 636 O O . TRP A 1 82 ? -7.177 -8.034 1.309 1.00 87.00 82 TRP A O 1
ATOM 646 N N . THR A 1 83 ? -7.802 -6.198 2.428 1.00 89.31 83 THR A N 1
ATOM 647 C CA . THR A 1 83 ? -8.196 -5.452 1.227 1.00 89.31 83 THR A CA 1
ATOM 648 C C . THR A 1 83 ? -7.201 -4.334 0.952 1.00 89.31 83 THR A C 1
ATOM 650 O O . THR A 1 83 ? -6.896 -3.534 1.834 1.00 89.31 83 THR A O 1
ATOM 653 N N . ILE A 1 84 ? -6.717 -4.260 -0.285 1.00 90.31 84 ILE A N 1
ATOM 654 C CA . ILE A 1 84 ? -5.864 -3.177 -0.772 1.00 90.31 84 ILE A CA 1
ATOM 655 C C . ILE A 1 84 ? -6.727 -2.261 -1.639 1.00 90.31 84 ILE A C 1
ATOM 657 O O . ILE A 1 84 ? -7.270 -2.690 -2.657 1.00 90.31 84 ILE A O 1
ATOM 661 N N . GLY A 1 85 ? -6.864 -1.004 -1.226 1.00 92.38 85 GLY A N 1
ATOM 662 C CA . GLY A 1 85 ? -7.560 0.023 -1.993 1.00 92.38 85 GLY A CA 1
ATOM 663 C C . GLY A 1 85 ? -6.603 0.806 -2.882 1.00 92.38 85 GLY A C 1
ATOM 664 O O . GLY A 1 85 ? -5.522 1.195 -2.440 1.00 92.38 85 GLY A O 1
ATOM 665 N N . MET A 1 86 ? -7.015 1.068 -4.118 1.00 93.94 86 MET A N 1
ATOM 666 C CA . MET A 1 86 ? -6.315 1.962 -5.035 1.00 93.94 86 MET A CA 1
ATOM 667 C C . MET A 1 86 ? -7.287 3.002 -5.571 1.00 93.94 86 MET A C 1
ATOM 669 O O . MET A 1 86 ? -8.406 2.677 -5.961 1.00 93.94 86 MET A O 1
ATOM 673 N N . ASP A 1 87 ? -6.844 4.248 -5.633 1.00 95.25 87 ASP A N 1
ATOM 674 C CA . ASP A 1 87 ? -7.556 5.323 -6.304 1.00 95.25 87 ASP A CA 1
ATOM 675 C C . ASP A 1 87 ? -6.540 6.281 -6.925 1.00 95.25 87 ASP A C 1
ATOM 677 O O . ASP A 1 87 ? -5.388 6.361 -6.494 1.00 95.25 87 ASP A O 1
ATOM 681 N N . ARG A 1 88 ? -6.960 6.995 -7.965 1.00 93.25 88 ARG A N 1
ATOM 682 C CA . ARG A 1 88 ? -6.130 8.002 -8.621 1.00 93.25 88 ARG A CA 1
ATOM 683 C C . ARG A 1 88 ? -6.112 9.313 -7.838 1.00 93.25 88 ARG A C 1
ATOM 685 O O . ARG A 1 88 ? -5.119 10.044 -7.912 1.00 93.25 88 ARG A O 1
ATOM 692 N N . SER A 1 89 ? -7.200 9.616 -7.130 1.00 95.25 89 SER A N 1
ATOM 693 C CA . SER A 1 89 ? -7.341 10.818 -6.317 1.00 95.25 89 SER A CA 1
ATOM 694 C C . SER A 1 89 ? -6.570 10.662 -5.012 1.00 95.25 89 SER A C 1
ATOM 696 O O . SER A 1 89 ? -6.882 9.812 -4.172 1.00 95.25 89 SER A O 1
ATOM 698 N N . ARG A 1 90 ? -5.572 11.529 -4.815 1.00 91.56 90 ARG A N 1
ATOM 699 C CA . ARG A 1 90 ? -4.795 11.551 -3.574 1.00 91.56 90 ARG A CA 1
ATOM 700 C C . ARG A 1 90 ? -5.702 11.897 -2.403 1.00 91.56 90 ARG A C 1
ATOM 702 O O . ARG A 1 90 ? -5.629 11.229 -1.381 1.00 91.56 90 ARG A O 1
ATOM 709 N N . ASN A 1 91 ? -6.598 12.868 -2.564 1.00 94.94 91 ASN A N 1
ATOM 710 C CA . ASN A 1 91 ? -7.468 13.308 -1.473 1.00 94.94 91 ASN A CA 1
ATOM 711 C C . ASN A 1 91 ? -8.495 12.238 -1.070 1.00 94.94 91 ASN A C 1
ATOM 713 O O . ASN A 1 91 ? -8.857 12.146 0.100 1.00 94.94 91 ASN A O 1
ATOM 717 N N . LEU A 1 92 ? -8.943 11.392 -2.003 1.00 95.25 92 LEU A N 1
ATOM 718 C CA . LEU A 1 92 ? -9.756 10.225 -1.662 1.00 95.25 92 LEU A CA 1
ATOM 719 C C . LEU A 1 92 ? -8.941 9.169 -0.901 1.00 95.25 92 LEU A C 1
ATOM 721 O O . LEU A 1 92 ? -9.423 8.660 0.109 1.00 95.25 92 LEU A O 1
ATOM 725 N N . LEU A 1 93 ? -7.687 8.915 -1.292 1.00 92.88 93 LEU A N 1
ATOM 726 C CA . LEU A 1 93 ? -6.782 8.026 -0.549 1.00 92.88 93 LEU A CA 1
ATOM 727 C C . LEU A 1 93 ? -6.405 8.560 0.846 1.00 92.88 93 LEU A C 1
ATOM 729 O O . LEU A 1 93 ? -6.237 7.776 1.782 1.00 92.88 93 LEU A O 1
ATOM 733 N N . GLU A 1 94 ? -6.304 9.882 1.014 1.00 91.44 94 GLU A N 1
ATOM 734 C CA . GLU A 1 94 ? -6.152 10.543 2.322 1.00 91.44 94 GLU A CA 1
ATOM 735 C C . GLU A 1 94 ? -7.330 10.238 3.258 1.00 91.44 94 GLU A C 1
ATOM 737 O O . GLU A 1 94 ? -7.148 10.145 4.465 1.00 91.44 94 GLU A O 1
ATOM 742 N N . ILE A 1 95 ? -8.530 10.027 2.713 1.00 92.44 95 ILE A N 1
ATOM 743 C CA . ILE A 1 95 ? -9.707 9.615 3.484 1.00 92.44 95 ILE A CA 1
ATOM 744 C C . ILE A 1 95 ? -9.710 8.094 3.682 1.00 92.44 95 ILE A C 1
ATOM 746 O O . ILE A 1 95 ? -9.895 7.613 4.800 1.00 92.44 95 ILE A O 1
ATOM 750 N N . ALA A 1 96 ? -9.473 7.328 2.613 1.00 92.12 96 ALA A N 1
ATOM 751 C CA . ALA A 1 96 ? -9.544 5.867 2.614 1.00 92.12 96 ALA A CA 1
ATOM 752 C C . ALA A 1 96 ? -8.568 5.213 3.598 1.00 92.12 96 ALA A C 1
ATOM 754 O O . ALA A 1 96 ? -8.901 4.190 4.195 1.00 92.12 96 ALA A O 1
ATOM 755 N N . ARG A 1 97 ? -7.396 5.823 3.836 1.00 87.00 97 ARG A N 1
ATOM 756 C CA . ARG A 1 97 ? -6.422 5.343 4.838 1.00 87.00 97 ARG A CA 1
ATOM 757 C C . ARG A 1 97 ? -6.997 5.229 6.256 1.00 87.00 97 ARG A C 1
ATOM 759 O O . ARG A 1 97 ? -6.394 4.572 7.096 1.00 87.00 97 ARG A O 1
ATOM 766 N N . HIS A 1 98 ? -8.102 5.922 6.534 1.00 86.00 98 HIS A N 1
ATOM 767 C CA . HIS A 1 98 ? -8.763 5.965 7.837 1.00 86.00 98 HIS A CA 1
ATOM 768 C C . HIS A 1 98 ? -10.046 5.127 7.876 1.00 86.00 98 HIS A C 1
ATOM 770 O O . HIS A 1 98 ? -10.779 5.187 8.858 1.00 86.00 98 HIS A O 1
ATOM 776 N N . ALA A 1 99 ? -10.351 4.364 6.821 1.00 85.56 99 ALA A N 1
ATOM 777 C CA . ALA A 1 99 ? -11.593 3.606 6.746 1.00 85.56 99 ALA A CA 1
ATOM 778 C C . ALA A 1 99 ? -11.646 2.412 7.722 1.00 85.56 99 ALA A C 1
ATOM 780 O O . ALA A 1 99 ? -12.741 1.926 7.975 1.00 85.56 99 ALA A O 1
ATOM 781 N N . GLY A 1 100 ? -10.517 1.965 8.293 1.00 78.06 100 GLY A N 1
ATOM 782 C CA . GLY A 1 100 ? -10.435 0.876 9.279 1.00 78.06 100 GLY A CA 1
ATOM 783 C C . GLY A 1 100 ? -9.541 1.198 10.483 1.00 78.06 100 GLY A C 1
ATOM 784 O O . GLY A 1 100 ? -8.871 2.230 10.511 1.00 78.06 100 GLY A O 1
ATOM 785 N N . GLU A 1 101 ? -9.549 0.309 11.481 1.00 67.88 101 GLU A N 1
ATOM 786 C CA . GLU A 1 101 ? -8.875 0.509 12.779 1.00 67.88 101 GLU A CA 1
ATOM 787 C C . GLU A 1 101 ? -7.540 -0.247 12.898 1.00 67.88 101 GLU A C 1
ATOM 789 O O . GLU A 1 101 ? -6.630 0.210 13.594 1.00 67.88 101 GLU A O 1
ATOM 794 N N . ASP A 1 102 ? -7.397 -1.367 12.182 1.00 66.88 102 ASP A N 1
ATOM 795 C CA . ASP A 1 102 ? -6.203 -2.207 12.232 1.00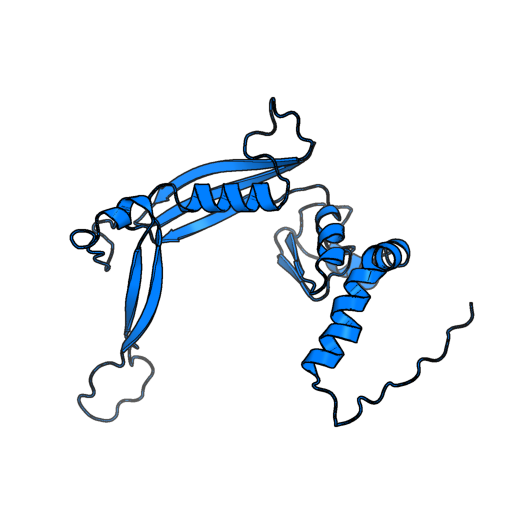 66.88 102 ASP A CA 1
ATOM 796 C C . ASP A 1 102 ? -5.195 -1.822 11.153 1.00 66.88 102 ASP A C 1
ATOM 798 O O . ASP A 1 102 ? -5.464 -1.840 9.949 1.00 66.88 102 ASP A O 1
ATOM 802 N N . HIS A 1 103 ? -3.988 -1.508 11.606 1.00 69.00 103 HIS A N 1
ATOM 803 C CA . HIS A 1 103 ? -2.873 -1.177 10.738 1.00 69.00 103 HIS A CA 1
ATOM 804 C C . HIS A 1 103 ? -2.040 -2.421 10.431 1.00 69.00 103 HIS A C 1
ATOM 806 O O . HIS A 1 103 ? -1.708 -3.212 11.314 1.00 69.00 103 HIS A O 1
ATOM 812 N N . GLY A 1 104 ? -1.683 -2.585 9.159 1.00 74.31 104 GLY A N 1
ATOM 813 C CA . GLY A 1 104 ? -0.932 -3.744 8.689 1.00 74.31 104 GLY A CA 1
ATOM 814 C C . GLY A 1 104 ? 0.530 -3.774 9.149 1.00 74.31 104 GLY A C 1
ATOM 815 O O . GLY A 1 104 ? 1.135 -2.761 9.516 1.00 74.31 104 GLY A O 1
ATOM 816 N N . ARG A 1 105 ? 1.114 -4.972 9.066 1.00 82.88 105 ARG A N 1
ATOM 817 C CA . ARG A 1 105 ? 2.565 -5.188 9.065 1.00 82.88 105 ARG A CA 1
ATOM 818 C C . ARG A 1 105 ? 3.018 -5.443 7.635 1.00 82.88 105 ARG A C 1
ATOM 820 O O . ARG A 1 105 ? 2.338 -6.161 6.905 1.00 82.88 105 ARG A O 1
ATOM 827 N N . VAL A 1 106 ? 4.162 -4.895 7.250 1.00 88.00 106 VAL A N 1
ATOM 828 C CA . VAL A 1 106 ? 4.778 -5.149 5.943 1.00 88.00 106 VAL A CA 1
ATOM 829 C C . VAL A 1 106 ? 6.230 -5.563 6.133 1.00 88.00 106 VAL A C 1
ATOM 831 O O . VAL A 1 106 ? 6.929 -5.008 6.974 1.00 88.00 106 VAL A O 1
ATOM 834 N N . LEU A 1 107 ? 6.674 -6.548 5.355 1.00 91.81 107 LEU A N 1
ATOM 835 C CA . LEU A 1 107 ? 8.077 -6.926 5.236 1.00 91.81 107 LEU A CA 1
ATOM 836 C C . LEU A 1 107 ? 8.548 -6.519 3.842 1.00 91.81 107 LEU A C 1
ATOM 838 O O . LEU A 1 107 ? 8.021 -7.011 2.843 1.00 91.81 107 LEU A O 1
ATOM 842 N N . ILE A 1 108 ? 9.527 -5.625 3.780 1.00 93.69 108 ILE A N 1
ATOM 843 C CA . ILE A 1 108 ? 10.190 -5.233 2.538 1.00 93.69 108 ILE A CA 1
ATOM 844 C C . ILE A 1 108 ? 11.540 -5.935 2.522 1.00 93.69 108 ILE A C 1
ATOM 846 O O . ILE A 1 108 ? 12.259 -5.875 3.514 1.00 93.69 108 ILE A O 1
ATOM 850 N N . TYR A 1 109 ? 11.884 -6.597 1.420 1.00 94.50 109 TYR A N 1
ATOM 851 C CA . TYR A 1 109 ? 13.193 -7.218 1.234 1.00 94.50 109 TYR A CA 1
ATOM 852 C C . TYR A 1 109 ? 13.789 -6.799 -0.108 1.00 94.50 109 TYR A C 1
ATOM 854 O O . TYR A 1 109 ? 13.080 -6.677 -1.108 1.00 94.50 109 TYR A O 1
ATOM 862 N N . VAL A 1 110 ? 15.097 -6.568 -0.121 1.00 95.44 110 VAL A N 1
ATOM 863 C CA . VAL A 1 110 ? 15.840 -6.019 -1.259 1.00 95.44 110 VAL A CA 1
ATOM 864 C C . VAL A 1 110 ? 17.203 -6.689 -1.370 1.00 95.44 110 VAL A C 1
ATOM 866 O O . VAL A 1 110 ? 17.735 -7.194 -0.383 1.00 95.44 110 VAL A O 1
ATOM 869 N N . TRP A 1 111 ? 17.784 -6.714 -2.568 1.00 94.31 111 TRP A N 1
ATOM 870 C CA . TRP A 1 111 ? 19.114 -7.296 -2.748 1.00 94.31 111 TRP A CA 1
ATOM 871 C C . TRP A 1 111 ? 20.169 -6.440 -2.049 1.00 94.31 111 TRP A C 1
ATOM 873 O O . TRP A 1 111 ? 20.214 -5.234 -2.267 1.00 94.31 111 TRP A O 1
ATOM 883 N N . ALA A 1 112 ? 21.007 -7.071 -1.230 1.00 94.00 112 ALA A N 1
ATOM 884 C CA . ALA A 1 112 ? 22.098 -6.416 -0.516 1.00 94.00 112 ALA A CA 1
ATOM 885 C C . ALA A 1 112 ? 23.359 -6.357 -1.378 1.00 94.00 112 ALA A C 1
ATOM 887 O O . ALA A 1 112 ? 23.545 -7.190 -2.260 1.00 94.00 112 ALA A O 1
ATOM 888 N N . ILE A 1 113 ? 24.271 -5.438 -1.096 1.00 92.62 113 ILE A N 1
ATOM 889 C CA . ILE A 1 113 ? 25.620 -5.489 -1.669 1.00 92.62 113 ILE A CA 1
ATOM 890 C C . ILE A 1 113 ? 26.364 -6.750 -1.218 1.00 92.62 113 ILE A C 1
ATOM 892 O O . ILE A 1 113 ? 26.975 -7.439 -2.037 1.00 92.62 113 ILE A O 1
ATOM 896 N N . GLU A 1 114 ? 26.262 -7.099 0.061 1.00 91.00 114 GLU A N 1
ATOM 897 C CA . GLU A 1 114 ? 26.895 -8.273 0.644 1.00 91.00 114 GLU A CA 1
ATOM 898 C C . GLU A 1 114 ? 26.247 -9.545 0.098 1.00 91.00 114 GLU A C 1
ATOM 900 O O . GLU A 1 114 ? 25.043 -9.771 0.252 1.00 91.00 114 GLU A O 1
ATOM 905 N N . GLN A 1 115 ? 27.057 -10.389 -0.540 1.00 90.81 115 GLN A N 1
ATOM 906 C CA . GLN A 1 115 ? 26.631 -11.667 -1.098 1.00 90.81 115 GLN A CA 1
ATOM 907 C C . GLN A 1 115 ? 27.242 -12.822 -0.302 1.00 90.81 115 GLN A C 1
ATOM 909 O O . GLN A 1 115 ? 28.422 -12.790 0.042 1.00 90.81 115 GLN A O 1
ATOM 914 N N . ASP A 1 116 ? 26.443 -13.849 -0.030 1.00 89.12 116 ASP A N 1
ATOM 915 C CA . ASP A 1 116 ? 26.914 -15.099 0.562 1.00 89.12 116 ASP A CA 1
ATOM 916 C C . ASP A 1 116 ? 27.505 -16.057 -0.486 1.00 89.12 116 ASP A C 1
ATOM 918 O O . ASP A 1 116 ? 27.430 -15.835 -1.696 1.00 89.12 116 ASP A O 1
ATOM 922 N N . GLU A 1 117 ? 28.076 -17.163 -0.008 1.00 87.19 117 GLU A N 1
ATOM 923 C CA . GLU A 1 117 ? 28.697 -18.200 -0.842 1.00 87.19 117 GLU A CA 1
ATOM 924 C C . GLU A 1 117 ? 27.704 -18.944 -1.750 1.00 87.19 117 GLU A C 1
ATOM 926 O O . GLU A 1 117 ? 28.104 -19.561 -2.739 1.00 87.19 117 GLU A O 1
ATOM 931 N N . LEU A 1 118 ? 26.407 -18.907 -1.428 1.00 84.50 118 LEU A N 1
ATOM 932 C CA . LEU A 1 118 ? 25.351 -19.531 -2.228 1.00 84.50 118 LEU A CA 1
ATOM 933 C C . LEU A 1 118 ? 24.859 -18.599 -3.343 1.00 84.50 118 LEU A C 1
ATOM 935 O O . LEU A 1 118 ? 24.164 -19.043 -4.267 1.00 84.50 118 LEU A O 1
ATOM 939 N N . SER A 1 119 ? 25.212 -17.316 -3.279 1.00 82.06 119 SER A N 1
ATOM 940 C CA . SER A 1 119 ? 24.860 -16.344 -4.293 1.00 82.06 119 SER A CA 1
ATOM 941 C C . SER A 1 119 ? 25.593 -16.626 -5.598 1.00 82.06 119 SER A C 1
ATOM 943 O O . SER A 1 119 ? 26.813 -16.745 -5.676 1.00 82.06 119 SER A O 1
ATOM 945 N N . LYS A 1 120 ? 24.825 -16.661 -6.687 1.00 80.88 120 LYS A N 1
ATOM 946 C CA . LYS A 1 120 ? 25.369 -16.730 -8.052 1.00 80.88 120 LYS A CA 1
ATOM 947 C C . LYS A 1 120 ? 25.854 -15.367 -8.557 1.00 80.88 120 LYS A C 1
ATOM 949 O O . LYS A 1 120 ? 26.292 -15.266 -9.701 1.00 80.88 120 LYS A O 1
ATOM 954 N N . ARG A 1 121 ? 25.716 -14.315 -7.746 1.00 80.88 121 ARG A N 1
ATOM 955 C CA . ARG A 1 121 ? 26.082 -12.938 -8.084 1.00 80.88 121 ARG A CA 1
ATOM 956 C C . ARG A 1 121 ? 27.416 -12.600 -7.440 1.00 80.88 121 ARG A C 1
ATOM 958 O O . ARG A 1 121 ? 27.676 -12.980 -6.305 1.00 80.88 121 ARG A O 1
ATOM 965 N N . LYS A 1 122 ? 28.227 -11.829 -8.155 1.00 78.62 122 LYS A N 1
ATOM 966 C CA . LYS A 1 122 ? 29.413 -11.175 -7.606 1.00 78.62 122 LYS A CA 1
ATOM 967 C C . LYS A 1 122 ? 29.246 -9.685 -7.836 1.00 78.62 122 LYS A C 1
ATOM 969 O O . LYS A 1 122 ? 29.199 -9.256 -8.985 1.00 78.62 122 LYS A O 1
ATOM 974 N N . VAL A 1 123 ? 29.094 -8.930 -6.756 1.00 79.44 123 VAL A N 1
ATOM 975 C CA . VAL A 1 123 ? 29.011 -7.470 -6.806 1.00 79.44 123 VAL A CA 1
ATOM 976 C C . VAL A 1 123 ? 30.387 -6.942 -6.439 1.00 79.44 123 VAL A C 1
ATOM 978 O O . VAL A 1 123 ? 30.831 -7.123 -5.309 1.00 79.44 123 VAL A O 1
ATOM 981 N N . SER A 1 124 ? 31.093 -6.353 -7.404 1.00 76.38 124 SER A N 1
ATOM 982 C CA . SER A 1 124 ? 32.360 -5.684 -7.118 1.00 76.38 124 SER A CA 1
ATOM 983 C C . SER A 1 124 ? 32.078 -4.309 -6.518 1.00 76.38 124 SER A C 1
ATOM 985 O O . SER A 1 124 ? 31.412 -3.470 -7.129 1.00 76.38 124 SER A O 1
ATOM 987 N N . VAL A 1 125 ? 32.590 -4.079 -5.314 1.00 74.50 125 VAL A N 1
ATOM 988 C CA . VAL A 1 125 ? 32.575 -2.770 -4.635 1.00 74.50 125 VAL A CA 1
ATOM 989 C C . VAL A 1 125 ? 33.952 -2.106 -4.616 1.00 74.50 125 VAL A C 1
ATOM 991 O O . VAL A 1 125 ? 34.087 -0.982 -4.162 1.00 74.50 125 VAL A O 1
ATOM 994 N N . GLU A 1 126 ? 34.980 -2.779 -5.137 1.00 75.69 126 GLU A N 1
ATOM 995 C CA . GLU A 1 126 ? 36.366 -2.286 -5.134 1.00 75.69 126 GLU A CA 1
ATOM 996 C C . GLU A 1 126 ? 36.527 -0.983 -5.930 1.00 75.69 126 GLU A C 1
ATOM 998 O O . GLU A 1 126 ? 37.256 -0.088 -5.510 1.00 75.69 126 GLU A O 1
ATOM 1003 N N . ASP A 1 127 ? 35.792 -0.852 -7.036 1.00 79.44 127 ASP A N 1
ATOM 1004 C CA . ASP A 1 127 ? 35.830 0.331 -7.903 1.00 79.44 127 ASP A CA 1
ATOM 1005 C C . ASP A 1 127 ? 34.948 1.486 -7.397 1.00 79.44 127 ASP A C 1
ATOM 1007 O O . ASP A 1 127 ? 34.947 2.565 -7.987 1.00 79.44 127 ASP A O 1
ATOM 1011 N N . ASP A 1 128 ? 34.160 1.256 -6.342 1.00 81.81 128 ASP A N 1
ATOM 1012 C CA . ASP A 1 128 ? 33.188 2.215 -5.816 1.00 81.81 128 ASP A CA 1
ATOM 1013 C C . ASP A 1 128 ? 33.070 2.092 -4.286 1.00 81.81 128 ASP A C 1
ATOM 1015 O O . ASP A 1 128 ? 32.206 1.372 -3.777 1.00 81.81 128 ASP A O 1
ATOM 1019 N N . PRO A 1 129 ? 33.947 2.778 -3.533 1.00 80.81 129 PRO A N 1
ATOM 1020 C CA . PRO A 1 129 ? 33.941 2.724 -2.074 1.00 80.81 129 PRO A CA 1
ATOM 1021 C C . PRO A 1 129 ? 32.643 3.244 -1.438 1.00 80.81 129 PRO A C 1
ATOM 1023 O O . PRO A 1 129 ? 32.299 2.801 -0.342 1.00 80.81 129 PRO A O 1
ATOM 1026 N N . GLU A 1 130 ? 31.914 4.146 -2.112 1.00 85.62 130 GLU A N 1
ATOM 1027 C CA . GLU A 1 130 ? 30.640 4.693 -1.621 1.00 85.62 130 GLU A CA 1
ATOM 1028 C C . GLU A 1 130 ? 29.502 3.669 -1.692 1.00 85.62 130 GLU A C 1
ATOM 1030 O O . GLU A 1 130 ? 28.491 3.830 -1.004 1.00 85.62 130 GLU A O 1
ATOM 1035 N N . ALA A 1 131 ? 29.678 2.585 -2.457 1.00 84.94 131 ALA A N 1
ATOM 1036 C CA . ALA A 1 131 ? 28.677 1.538 -2.604 1.00 84.94 131 ALA A CA 1
ATOM 1037 C C . ALA A 1 131 ? 28.223 0.990 -1.245 1.00 84.94 131 ALA A C 1
ATOM 1039 O O . ALA A 1 131 ? 27.031 0.843 -1.009 1.00 84.94 131 ALA A O 1
ATOM 1040 N N . ASN A 1 132 ? 29.150 0.756 -0.310 1.00 85.69 132 ASN A N 1
ATOM 1041 C CA . ASN A 1 132 ? 28.810 0.221 1.014 1.00 85.69 132 ASN A CA 1
ATOM 1042 C C . ASN A 1 132 ? 27.974 1.184 1.878 1.00 85.69 132 ASN A C 1
ATOM 1044 O O . ASN A 1 132 ? 27.396 0.746 2.870 1.00 85.69 132 ASN A O 1
ATOM 1048 N N . GLU A 1 133 ? 27.913 2.470 1.522 1.00 87.75 133 GLU A N 1
ATOM 1049 C CA . GLU A 1 133 ? 27.139 3.489 2.239 1.00 87.75 133 GLU A CA 1
ATOM 1050 C C . GLU A 1 133 ? 25.813 3.824 1.546 1.00 87.75 133 GLU A C 1
ATOM 1052 O O . GLU A 1 133 ? 24.821 4.072 2.228 1.00 87.75 133 GLU A O 1
ATOM 1057 N N . LYS A 1 134 ? 25.785 3.848 0.207 1.00 90.88 134 LYS A N 1
ATOM 1058 C CA . LYS A 1 134 ? 24.651 4.371 -0.583 1.00 90.88 134 LYS A CA 1
ATOM 1059 C C . LYS A 1 134 ? 24.003 3.360 -1.526 1.00 90.88 134 LYS A C 1
ATOM 1061 O O . LYS A 1 134 ? 23.158 3.740 -2.332 1.00 90.88 134 LYS A O 1
ATOM 1066 N N . GLY A 1 135 ? 24.445 2.114 -1.477 1.00 92.75 135 GLY A N 1
ATOM 1067 C CA . GLY A 1 135 ? 24.045 1.119 -2.450 1.00 92.75 135 GLY A CA 1
ATOM 1068 C C . GLY A 1 135 ? 24.775 1.307 -3.778 1.00 92.75 135 GLY A C 1
ATOM 1069 O O . GLY A 1 135 ? 25.600 2.204 -3.957 1.00 92.75 135 GLY A O 1
ATOM 1070 N N . LYS A 1 136 ? 24.496 0.421 -4.731 1.00 93.06 136 LYS A N 1
ATOM 1071 C CA . LYS A 1 136 ? 25.113 0.436 -6.057 1.00 93.06 136 LYS A CA 1
ATOM 1072 C C . LYS A 1 136 ? 24.150 -0.032 -7.125 1.00 93.06 136 LYS A C 1
ATOM 1074 O O . LYS A 1 136 ? 23.565 -1.110 -7.031 1.00 93.06 136 LYS A O 1
ATOM 1079 N N . ASP A 1 137 ? 24.085 0.731 -8.202 1.00 93.12 137 ASP A N 1
ATOM 1080 C CA . ASP A 1 137 ? 23.341 0.349 -9.391 1.00 93.12 137 ASP A CA 1
ATOM 1081 C C . ASP A 1 137 ? 24.140 -0.620 -10.260 1.00 93.12 137 ASP A C 1
ATOM 1083 O O . ASP A 1 137 ? 25.313 -0.397 -10.571 1.00 93.12 137 ASP A O 1
ATOM 1087 N N . VAL A 1 138 ? 23.499 -1.707 -10.681 1.00 91.00 138 VAL A N 1
ATOM 1088 C CA . VAL A 1 138 ? 24.126 -2.758 -11.482 1.00 91.00 138 VAL A CA 1
ATOM 1089 C C . VAL A 1 138 ? 23.218 -3.221 -12.616 1.00 91.00 138 VAL A C 1
ATOM 1091 O O . VAL A 1 138 ? 21.994 -3.288 -12.493 1.00 91.00 138 VAL A O 1
ATOM 1094 N N . MET A 1 139 ? 23.838 -3.616 -13.727 1.00 91.06 139 MET A N 1
ATOM 1095 C CA . MET A 1 139 ? 23.164 -4.366 -14.782 1.00 91.06 139 MET A CA 1
ATOM 1096 C C . MET A 1 139 ? 23.328 -5.857 -14.507 1.00 91.06 139 MET A C 1
ATOM 1098 O O . MET A 1 139 ? 24.440 -6.379 -14.473 1.00 91.06 139 MET A O 1
ATOM 1102 N N . VAL A 1 140 ? 22.213 -6.554 -14.315 1.00 89.25 140 VAL A N 1
ATOM 1103 C CA . VAL A 1 140 ? 22.196 -7.996 -14.071 1.00 89.25 140 VAL A CA 1
ATOM 1104 C C . VAL A 1 140 ? 21.802 -8.715 -15.358 1.00 89.25 140 VAL A C 1
ATOM 1106 O O . VAL A 1 140 ? 20.710 -8.461 -15.868 1.00 89.25 140 VAL A O 1
ATOM 1109 N N . PRO A 1 141 ? 22.626 -9.632 -15.886 1.00 89.69 141 PRO A N 1
ATOM 1110 C CA . PRO A 1 141 ? 22.260 -10.402 -17.065 1.00 89.69 141 PRO A CA 1
ATOM 1111 C C . PRO A 1 141 ? 21.172 -11.430 -16.727 1.00 89.69 141 PRO A C 1
ATOM 1113 O O . PRO A 1 141 ? 21.261 -12.172 -15.746 1.00 89.69 141 PRO A O 1
ATOM 1116 N N . TRP A 1 142 ? 20.140 -11.495 -17.563 1.00 87.44 142 TRP A N 1
ATOM 1117 C CA . TRP A 1 142 ? 19.112 -12.528 -17.569 1.00 87.44 142 TRP A CA 1
ATOM 1118 C C . TRP A 1 142 ? 19.212 -13.328 -18.863 1.00 87.44 142 TRP A C 1
ATOM 1120 O O . TRP A 1 142 ? 18.973 -12.806 -19.951 1.00 87.44 142 TRP A O 1
ATOM 1130 N N . VAL A 1 143 ? 19.575 -14.601 -18.738 1.00 86.81 143 VAL A N 1
ATOM 1131 C CA . VAL A 1 143 ? 19.767 -15.500 -19.876 1.00 86.81 143 VAL A CA 1
ATOM 1132 C C . VAL A 1 143 ? 18.472 -16.268 -20.129 1.00 86.81 143 VAL A C 1
ATOM 1134 O O . VAL A 1 143 ? 18.019 -17.015 -19.258 1.00 86.81 143 VAL A O 1
ATOM 1137 N N . LEU A 1 144 ? 17.871 -16.115 -21.311 1.00 80.81 144 LEU A N 1
ATOM 1138 C CA . LEU A 1 144 ? 16.693 -16.899 -21.683 1.00 80.81 144 LEU A CA 1
ATOM 1139 C C . LEU A 1 144 ? 17.104 -18.341 -22.014 1.00 80.81 144 LEU A C 1
ATOM 1141 O O . LEU A 1 144 ? 17.709 -18.620 -23.049 1.00 80.81 144 LEU A O 1
ATOM 1145 N N . SER A 1 145 ? 16.756 -19.283 -21.134 1.00 69.81 145 SER A N 1
ATOM 114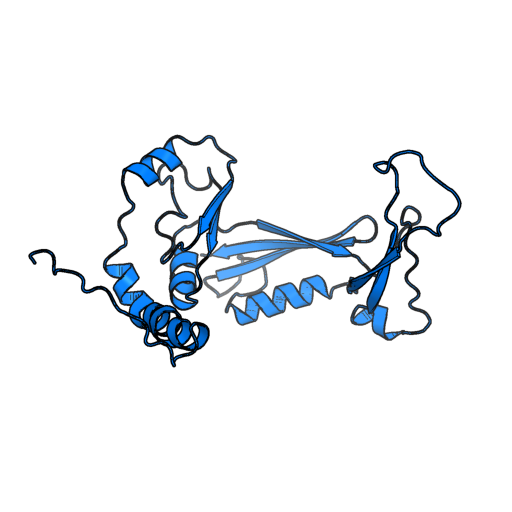6 C CA . SER A 1 145 ? 16.938 -20.712 -21.410 1.00 69.81 145 SER A CA 1
ATOM 1147 C C . SER A 1 145 ? 15.936 -21.173 -22.471 1.00 69.81 145 SER A C 1
ATOM 1149 O O . SER A 1 145 ? 14.725 -21.087 -22.268 1.00 69.81 145 SER A O 1
ATOM 1151 N N . LYS A 1 146 ? 16.424 -21.737 -23.582 1.00 63.59 146 LYS A N 1
ATOM 1152 C CA . LYS A 1 146 ? 15.605 -22.252 -24.698 1.00 63.59 146 LYS A CA 1
ATOM 1153 C C . LYS A 1 146 ? 14.854 -23.560 -24.391 1.00 63.59 146 LYS A C 1
ATOM 1155 O O . LYS A 1 146 ? 14.496 -24.287 -25.312 1.00 63.59 146 LYS A O 1
ATOM 1160 N N . THR A 1 147 ? 14.560 -23.887 -23.133 1.00 56.31 147 THR A N 1
ATOM 1161 C CA . THR A 1 147 ? 13.919 -25.170 -22.777 1.00 56.31 147 THR A CA 1
ATOM 1162 C C . THR A 1 147 ? 12.457 -25.303 -23.238 1.00 56.31 147 THR A C 1
ATOM 1164 O O . THR A 1 147 ? 11.869 -26.365 -23.065 1.00 56.31 147 THR A O 1
ATOM 1167 N N . LEU A 1 148 ? 11.870 -24.269 -23.857 1.00 53.72 148 LEU A N 1
ATOM 1168 C CA . LEU A 1 148 ? 10.543 -24.321 -24.492 1.00 53.72 148 LEU A CA 1
ATOM 1169 C C . LEU A 1 148 ? 10.574 -24.168 -26.027 1.00 53.72 148 LEU A C 1
ATOM 1171 O O . LEU A 1 148 ? 9.517 -24.180 -26.658 1.00 53.72 148 LEU A O 1
ATOM 1175 N N . ALA A 1 149 ? 11.751 -24.044 -26.652 1.00 51.03 149 ALA A N 1
ATOM 1176 C CA . ALA A 1 149 ? 11.867 -23.938 -28.107 1.00 51.03 149 ALA A CA 1
ATOM 1177 C C . ALA A 1 149 ? 12.077 -25.322 -28.745 1.00 51.03 149 ALA A C 1
ATOM 1179 O O . ALA A 1 149 ? 12.926 -26.101 -28.313 1.00 51.03 149 ALA A O 1
ATOM 1180 N N . LYS A 1 150 ? 11.282 -25.624 -29.782 1.00 50.94 150 LYS A N 1
ATOM 1181 C CA . LYS A 1 150 ? 11.363 -26.858 -30.583 1.00 50.94 150 LYS A CA 1
ATOM 1182 C C . LYS A 1 150 ? 12.791 -27.114 -31.100 1.00 50.94 150 LYS A C 1
ATOM 1184 O O . LYS A 1 150 ? 13.508 -26.157 -31.392 1.00 50.94 150 LYS A O 1
ATOM 1189 N N . PRO A 1 151 ? 13.180 -28.390 -31.285 1.00 49.22 151 PRO A N 1
ATOM 1190 C CA . PRO A 1 151 ? 14.503 -28.743 -31.773 1.00 49.22 151 PRO A CA 1
ATOM 1191 C C . PRO A 1 151 ? 14.601 -28.437 -33.269 1.00 49.22 151 PRO A C 1
ATOM 1193 O O . PRO A 1 151 ? 14.215 -29.245 -34.111 1.00 49.22 151 PRO A O 1
ATOM 1196 N N . SER A 1 152 ? 15.125 -27.266 -33.611 1.00 50.94 152 SER A N 1
ATOM 1197 C CA . SER A 1 152 ? 15.672 -27.019 -34.942 1.00 50.94 152 SER A CA 1
ATOM 1198 C C . SER A 1 152 ? 16.812 -26.005 -34.882 1.00 50.94 152 SER A C 1
ATOM 1200 O O . SER A 1 152 ? 16.628 -24.897 -34.384 1.00 50.94 152 SER A O 1
ATOM 1202 N N . SER A 1 153 ? 17.946 -26.442 -35.439 1.00 51.09 153 SER A N 1
ATOM 1203 C CA . SER A 1 153 ? 19.146 -25.713 -35.879 1.00 51.09 153 SER A CA 1
ATOM 1204 C C . SER A 1 153 ? 20.010 -24.974 -34.841 1.00 51.09 153 SER A C 1
ATOM 1206 O O . SER A 1 153 ? 19.624 -23.948 -34.292 1.00 51.09 153 SER A O 1
ATOM 1208 N N . GLU A 1 154 ? 21.209 -25.539 -34.659 1.00 57.88 154 GLU A N 1
ATOM 1209 C CA . GLU A 1 154 ? 22.548 -24.919 -34.617 1.00 57.88 154 GLU A CA 1
ATOM 1210 C C . GLU A 1 154 ? 22.763 -23.587 -33.867 1.00 57.88 154 GLU A C 1
ATOM 1212 O O . GLU A 1 154 ? 22.287 -22.527 -34.259 1.00 57.88 154 GLU A O 1
ATOM 1217 N N . THR A 1 155 ? 23.580 -23.683 -32.805 1.00 56.75 155 THR A N 1
ATOM 1218 C CA . THR A 1 155 ? 24.550 -22.687 -32.293 1.00 56.75 155 THR A CA 1
ATOM 1219 C C . THR A 1 155 ? 24.232 -21.208 -32.526 1.00 56.75 155 THR A C 1
ATOM 1221 O O . THR A 1 155 ? 25.029 -20.479 -33.110 1.00 56.75 155 THR A O 1
ATOM 1224 N N . SER A 1 156 ? 23.104 -20.726 -32.006 1.00 65.31 156 SER A N 1
ATOM 1225 C CA . SER A 1 156 ? 22.977 -19.302 -31.688 1.00 65.31 156 SER A CA 1
ATOM 1226 C C . SER A 1 156 ? 23.396 -19.097 -30.234 1.00 65.31 156 SER A C 1
ATOM 1228 O O . SER A 1 156 ? 22.966 -19.862 -29.364 1.00 65.31 156 SER A O 1
ATOM 1230 N N . GLU A 1 157 ? 24.199 -18.069 -29.959 1.00 71.50 157 GLU A N 1
ATOM 1231 C CA . GLU A 1 157 ? 24.493 -17.648 -28.587 1.00 71.50 157 GLU A CA 1
ATOM 1232 C C . GLU A 1 157 ? 23.191 -17.459 -27.787 1.00 71.50 157 GLU A C 1
ATOM 1234 O O . GLU A 1 157 ? 22.138 -17.148 -28.367 1.00 71.50 157 GLU A O 1
ATOM 1239 N N . PRO A 1 158 ? 23.215 -17.728 -26.471 1.00 77.62 158 PRO A N 1
ATOM 1240 C CA . PRO A 1 158 ? 22.039 -17.543 -25.644 1.00 77.62 158 PRO A CA 1
ATOM 1241 C C . PRO A 1 158 ? 21.655 -16.062 -25.622 1.00 77.62 158 PRO A C 1
ATOM 1243 O O . PRO A 1 158 ? 22.505 -15.185 -25.500 1.00 77.62 158 PRO A O 1
ATOM 1246 N N . GLU A 1 159 ? 20.361 -15.786 -25.732 1.00 86.94 159 GLU A N 1
ATOM 1247 C CA . GLU A 1 159 ? 19.862 -14.418 -25.697 1.00 86.94 159 GLU A CA 1
ATOM 1248 C C . GLU A 1 159 ? 19.943 -13.878 -24.261 1.00 86.94 159 GLU A C 1
ATOM 1250 O O . GLU A 1 159 ? 19.404 -14.485 -23.326 1.00 86.94 159 GLU A O 1
ATOM 1255 N N . VAL A 1 160 ? 20.648 -12.756 -24.081 1.00 89.25 160 VAL A N 1
ATOM 1256 C CA . VAL A 1 160 ? 20.899 -12.137 -22.773 1.00 89.25 160 VAL A CA 1
ATOM 1257 C C . VAL A 1 160 ? 20.247 -10.762 -22.708 1.00 89.25 160 VAL A C 1
ATOM 1259 O O . VAL A 1 160 ? 20.551 -9.878 -23.505 1.00 89.25 160 VAL A O 1
ATOM 1262 N N . TYR A 1 161 ? 19.403 -10.567 -21.700 1.00 90.94 161 TYR A N 1
ATOM 1263 C CA . TYR A 1 161 ? 18.787 -9.287 -21.376 1.00 90.94 161 TYR A CA 1
ATOM 1264 C C . TYR A 1 161 ? 19.433 -8.714 -20.124 1.00 90.94 161 TYR A C 1
ATOM 1266 O O . TYR A 1 161 ? 19.391 -9.331 -19.063 1.00 90.94 161 TYR A O 1
ATOM 1274 N N . ASN A 1 162 ? 20.013 -7.524 -20.221 1.00 89.69 162 ASN A N 1
ATOM 1275 C CA . ASN A 1 162 ? 20.551 -6.840 -19.053 1.00 89.69 162 ASN A CA 1
ATOM 1276 C C . ASN A 1 162 ? 19.440 -6.021 -18.394 1.00 89.69 162 ASN A C 1
ATOM 1278 O O . ASN A 1 162 ? 18.845 -5.151 -19.026 1.00 89.69 162 ASN A O 1
ATOM 1282 N N . ARG A 1 163 ? 19.168 -6.301 -17.119 1.00 91.44 163 ARG A N 1
ATOM 1283 C CA . ARG A 1 163 ? 18.157 -5.607 -16.311 1.00 91.44 163 ARG A CA 1
ATOM 1284 C C . ARG A 1 163 ? 18.831 -4.787 -15.220 1.00 91.44 163 ARG A C 1
ATOM 1286 O O . ARG A 1 163 ? 19.736 -5.279 -14.551 1.00 91.44 163 ARG A O 1
ATOM 1293 N N . TYR A 1 164 ? 18.383 -3.553 -15.060 1.00 92.12 164 TYR A N 1
ATOM 1294 C CA . TYR A 1 164 ? 18.894 -2.632 -14.053 1.00 92.12 164 TYR A CA 1
ATOM 1295 C C . TYR A 1 164 ? 18.365 -3.001 -12.661 1.00 92.12 164 TYR A C 1
ATOM 1297 O O . TYR A 1 164 ? 17.173 -3.274 -12.511 1.00 92.12 164 TYR A O 1
ATOM 1305 N N . TYR A 1 165 ? 19.248 -3.019 -11.663 1.00 92.38 165 TYR A N 1
ATOM 1306 C CA . TYR A 1 165 ? 18.925 -3.233 -10.253 1.00 92.38 165 TYR A CA 1
ATOM 1307 C C . TYR A 1 165 ? 19.731 -2.290 -9.371 1.00 92.38 165 TYR A C 1
ATOM 1309 O O . TYR A 1 165 ? 20.927 -2.119 -9.591 1.00 92.38 165 TYR A O 1
ATOM 1317 N N . HIS A 1 166 ? 19.088 -1.777 -8.327 1.00 94.56 166 HIS A N 1
ATOM 1318 C CA . HIS A 1 166 ? 19.766 -1.132 -7.214 1.00 94.56 166 HIS A CA 1
ATOM 1319 C C . HIS A 1 166 ? 20.082 -2.180 -6.134 1.00 94.56 166 HIS A C 1
ATOM 1321 O O . HIS A 1 166 ? 19.179 -2.867 -5.645 1.00 94.56 166 HIS A O 1
ATOM 1327 N N . MET A 1 167 ? 21.363 -2.346 -5.810 1.00 94.31 167 MET A N 1
ATOM 1328 C CA . MET A 1 167 ? 21.849 -3.188 -4.717 1.00 94.31 167 MET A CA 1
ATOM 1329 C C . MET A 1 167 ? 21.980 -2.318 -3.472 1.00 94.31 167 MET A C 1
ATOM 1331 O O . MET A 1 167 ? 22.783 -1.395 -3.470 1.00 94.31 167 MET A O 1
ATOM 1335 N N . PHE A 1 168 ? 21.232 -2.623 -2.422 1.00 96.19 168 PHE A N 1
ATOM 1336 C CA . PHE A 1 168 ? 21.139 -1.765 -1.248 1.00 96.19 168 PHE A CA 1
ATOM 1337 C C . PHE A 1 168 ? 22.351 -1.910 -0.329 1.00 96.19 168 PHE A C 1
ATOM 1339 O O . PHE A 1 168 ? 22.838 -3.024 -0.085 1.00 96.19 168 PHE A O 1
ATOM 1346 N N . ALA A 1 169 ? 22.778 -0.784 0.233 1.00 95.81 169 ALA A N 1
ATOM 1347 C CA . ALA A 1 169 ? 23.708 -0.739 1.351 1.00 95.81 169 ALA A CA 1
ATOM 1348 C C . ALA A 1 169 ? 23.018 -1.050 2.686 1.00 95.81 169 ALA A C 1
ATOM 1350 O O . ALA A 1 169 ? 21.795 -0.955 2.847 1.00 95.81 169 ALA A O 1
ATOM 1351 N N . LYS A 1 170 ? 23.830 -1.392 3.692 1.00 95.69 170 LYS A N 1
ATOM 1352 C CA . LYS A 1 170 ? 23.346 -1.616 5.054 1.00 95.69 170 LYS A CA 1
ATOM 1353 C C . LYS A 1 170 ? 22.660 -0.363 5.602 1.00 95.69 170 LYS A C 1
ATOM 1355 O O . LYS A 1 170 ? 23.264 0.700 5.668 1.00 95.69 170 LYS A O 1
ATOM 1360 N N . GLY A 1 171 ? 21.422 -0.511 6.070 1.00 95.69 171 GLY A N 1
ATOM 1361 C CA . GLY A 1 171 ? 20.645 0.572 6.687 1.00 95.69 171 GLY A CA 1
ATOM 1362 C C . GLY A 1 171 ? 19.969 1.526 5.697 1.00 95.69 171 GLY A C 1
ATOM 1363 O O . GLY A 1 171 ? 19.098 2.293 6.101 1.00 95.69 171 GLY A O 1
ATOM 1364 N N . GLU A 1 172 ? 20.283 1.440 4.405 1.00 96.62 172 GLU A N 1
ATOM 1365 C CA . GLU A 1 172 ? 19.679 2.281 3.370 1.00 96.62 172 GLU A CA 1
ATOM 1366 C C . GLU A 1 172 ? 18.159 2.065 3.276 1.00 96.62 172 GLU A C 1
ATOM 1368 O O . GLU A 1 172 ? 17.378 3.016 3.314 1.00 96.62 172 GLU A O 1
ATOM 1373 N N . LEU A 1 173 ? 17.720 0.801 3.252 1.00 96.25 173 LEU A N 1
ATOM 1374 C CA . LEU A 1 173 ? 16.297 0.455 3.206 1.00 96.25 173 LEU A CA 1
ATOM 1375 C C . LEU A 1 173 ? 15.530 1.006 4.422 1.00 96.25 173 LEU A C 1
ATOM 1377 O O . LEU A 1 173 ? 14.427 1.536 4.279 1.00 96.25 173 LEU A O 1
ATOM 1381 N N . ALA A 1 174 ? 16.111 0.896 5.619 1.00 96.81 174 ALA A N 1
ATOM 1382 C CA . ALA A 1 174 ? 15.510 1.397 6.853 1.00 96.81 174 ALA A CA 1
ATOM 1383 C C . ALA A 1 174 ? 15.418 2.932 6.863 1.00 96.81 174 ALA A C 1
ATOM 1385 O O . ALA A 1 174 ? 14.415 3.488 7.327 1.00 96.81 174 ALA A O 1
ATOM 1386 N N . ALA A 1 175 ? 16.427 3.619 6.315 1.00 96.56 175 ALA A N 1
ATOM 1387 C CA . ALA A 1 175 ? 16.423 5.069 6.153 1.00 96.56 175 ALA A CA 1
ATOM 1388 C C . ALA A 1 175 ? 15.313 5.519 5.193 1.00 96.56 175 ALA A C 1
ATOM 1390 O O . ALA A 1 175 ? 14.485 6.344 5.575 1.00 96.56 175 ALA A O 1
ATOM 1391 N N . LEU A 1 176 ? 15.208 4.897 4.013 1.00 95.94 176 LEU A N 1
ATOM 1392 C CA . LEU A 1 176 ? 14.151 5.193 3.039 1.00 95.94 176 LEU A CA 1
ATOM 1393 C C . LEU A 1 176 ? 12.750 4.963 3.613 1.00 95.94 176 LEU A C 1
ATOM 1395 O O . LEU A 1 176 ? 11.862 5.799 3.446 1.00 95.94 176 LEU A O 1
ATOM 1399 N N . ALA A 1 177 ? 12.548 3.854 4.328 1.00 95.25 177 ALA A N 1
ATOM 1400 C CA . ALA A 1 177 ? 11.284 3.578 5.004 1.00 95.25 177 ALA A CA 1
ATOM 1401 C C . ALA A 1 177 ? 10.949 4.649 6.056 1.00 95.25 177 ALA A C 1
ATOM 1403 O O . ALA A 1 177 ? 9.801 5.088 6.162 1.00 95.25 177 ALA A O 1
ATOM 1404 N N . SER A 1 178 ? 11.951 5.087 6.819 1.00 96.44 178 SER A N 1
ATOM 1405 C CA . SER A 1 178 ? 11.797 6.128 7.837 1.00 96.44 178 SER A CA 1
ATOM 1406 C C . SER A 1 178 ? 11.482 7.491 7.226 1.00 96.44 178 SER A C 1
ATOM 1408 O O . SER A 1 178 ? 10.644 8.216 7.759 1.00 96.44 178 SER A O 1
ATOM 1410 N N . ASP A 1 179 ? 12.129 7.852 6.123 1.00 96.25 179 ASP A N 1
ATOM 1411 C CA . ASP A 1 179 ? 11.907 9.130 5.447 1.00 96.25 179 ASP A CA 1
ATOM 1412 C C . ASP A 1 179 ? 10.531 9.171 4.780 1.00 96.25 179 ASP A C 1
ATOM 1414 O O . ASP A 1 179 ? 9.771 10.109 5.016 1.00 96.25 179 ASP A O 1
ATOM 1418 N N . ALA A 1 180 ? 10.126 8.091 4.105 1.00 92.69 180 ALA A N 1
ATOM 1419 C CA . ALA A 1 180 ? 8.767 7.956 3.583 1.00 92.69 180 ALA A CA 1
ATOM 1420 C C . ALA A 1 180 ? 7.704 8.069 4.692 1.00 92.69 180 ALA A C 1
ATOM 1422 O O . ALA A 1 180 ? 6.656 8.685 4.502 1.00 92.69 180 ALA A O 1
ATOM 1423 N N . ALA A 1 181 ? 7.963 7.504 5.875 1.00 92.50 181 ALA A N 1
ATOM 1424 C CA . ALA A 1 181 ? 7.059 7.639 7.010 1.00 92.50 181 ALA A CA 1
ATOM 1425 C C . ALA A 1 181 ? 6.938 9.095 7.490 1.00 92.50 181 ALA A C 1
ATOM 1427 O O . ALA A 1 181 ? 5.825 9.558 7.748 1.00 92.50 181 ALA A O 1
ATOM 1428 N N . LYS A 1 182 ? 8.053 9.830 7.569 1.00 94.31 182 LYS A N 1
ATOM 1429 C CA . LYS A 1 182 ? 8.054 11.257 7.934 1.00 94.31 182 LYS A CA 1
ATOM 1430 C C . LYS A 1 182 ? 7.298 12.100 6.909 1.00 94.31 182 LYS A C 1
ATOM 1432 O O . LYS A 1 182 ? 6.510 12.952 7.315 1.00 94.31 182 LYS A O 1
ATOM 1437 N N . ASP A 1 183 ? 7.469 11.824 5.617 1.00 90.44 183 ASP A N 1
ATOM 1438 C CA . ASP A 1 183 ? 6.750 12.509 4.533 1.00 90.44 183 ASP A CA 1
ATOM 1439 C C . ASP A 1 183 ? 5.232 12.281 4.609 1.00 90.44 183 ASP A C 1
ATOM 1441 O O . ASP A 1 183 ? 4.439 13.155 4.262 1.00 90.44 183 ASP A O 1
ATOM 1445 N N . LEU A 1 184 ? 4.816 11.125 5.134 1.00 87.62 184 LEU A N 1
ATOM 1446 C CA . LEU A 1 184 ? 3.419 10.804 5.439 1.00 87.62 184 LEU A CA 1
ATOM 1447 C C . LEU A 1 184 ? 2.937 11.371 6.789 1.00 87.62 184 LEU A C 1
ATOM 1449 O O . LEU A 1 184 ? 1.811 11.092 7.207 1.00 87.62 184 LEU A O 1
ATOM 1453 N N . GLY A 1 185 ? 3.767 12.144 7.496 1.00 91.38 185 GLY A N 1
ATOM 1454 C CA . GLY A 1 185 ? 3.445 12.724 8.803 1.00 91.38 185 GLY A CA 1
ATOM 1455 C C . GLY A 1 185 ? 3.399 11.707 9.947 1.00 91.38 185 GLY A C 1
ATOM 1456 O O . GLY A 1 185 ? 2.756 11.950 10.971 1.00 91.38 185 GLY A O 1
ATOM 1457 N N . LEU A 1 186 ? 4.046 10.551 9.788 1.00 92.12 186 LEU A N 1
ATOM 1458 C CA . LEU A 1 186 ? 4.105 9.497 10.797 1.00 92.12 186 LEU A CA 1
ATOM 1459 C C . LEU A 1 186 ? 5.336 9.666 11.688 1.00 92.12 186 LEU A C 1
ATOM 1461 O O . LEU A 1 186 ? 6.428 9.995 11.229 1.00 92.12 186 LEU A O 1
ATOM 1465 N N . SER A 1 187 ? 5.183 9.376 12.981 1.00 95.69 187 SER A N 1
ATOM 1466 C CA . SER A 1 187 ? 6.342 9.214 13.864 1.00 95.69 187 SER A CA 1
ATOM 1467 C C . SER A 1 187 ? 7.039 7.883 13.603 1.00 95.69 187 SER A C 1
ATOM 1469 O O . SER A 1 187 ? 6.374 6.861 13.466 1.00 95.69 187 SER A O 1
ATOM 1471 N N . VAL A 1 188 ? 8.369 7.882 13.573 1.00 95.56 188 VAL A N 1
ATOM 1472 C CA . VAL A 1 188 ? 9.169 6.655 13.460 1.00 95.56 188 VAL A CA 1
ATOM 1473 C C . VAL A 1 188 ? 9.593 6.216 14.859 1.00 95.56 188 VAL A C 1
ATOM 1475 O O . VAL A 1 188 ? 10.218 6.989 15.583 1.00 95.56 188 VAL A O 1
ATOM 1478 N N . GLY A 1 189 ? 9.239 4.994 15.247 1.00 93.62 189 GLY A N 1
ATOM 1479 C CA . GLY A 1 189 ? 9.563 4.416 16.552 1.00 93.62 189 GLY A CA 1
ATOM 1480 C C . GLY A 1 189 ? 8.401 3.645 17.175 1.00 93.62 189 GLY A C 1
ATO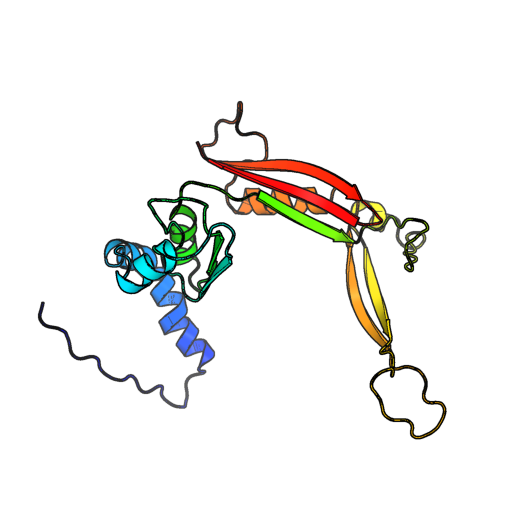M 1481 O O . GLY A 1 189 ? 7.339 3.487 16.571 1.00 93.62 189 GLY A O 1
ATOM 1482 N N . SER A 1 190 ? 8.610 3.156 18.398 1.00 90.31 190 SER A N 1
ATOM 1483 C CA . SER A 1 190 ? 7.581 2.432 19.150 1.00 90.31 190 SER A CA 1
ATOM 1484 C C . SER A 1 190 ? 6.399 3.336 19.521 1.00 90.31 190 SER A C 1
ATOM 1486 O O . SER A 1 190 ? 6.539 4.547 19.715 1.00 90.31 190 SER A O 1
ATOM 1488 N N . ARG A 1 191 ? 5.219 2.722 19.659 1.00 89.25 191 ARG A N 1
ATOM 1489 C CA . ARG A 1 191 ? 4.003 3.368 20.176 1.00 89.25 191 ARG A CA 1
ATOM 1490 C C . ARG A 1 191 ? 4.186 3.861 21.617 1.00 89.25 191 ARG A C 1
ATOM 1492 O O . ARG A 1 191 ? 3.568 4.857 22.008 1.00 89.25 191 ARG A O 1
ATOM 1499 N N . GLU A 1 192 ? 4.988 3.156 22.413 1.00 88.38 192 GLU A N 1
ATOM 1500 C CA . GLU A 1 192 ? 5.209 3.458 23.828 1.00 88.38 192 GLU A CA 1
ATOM 1501 C C . GLU A 1 192 ? 6.092 4.701 23.997 1.00 88.38 192 GLU A C 1
ATOM 1503 O O . GLU A 1 192 ? 7.116 4.856 23.339 1.00 88.38 192 GLU A O 1
ATOM 1508 N N . GLY A 1 193 ? 5.680 5.630 24.864 1.00 82.44 193 GLY A N 1
ATOM 1509 C CA . GLY A 1 193 ? 6.442 6.855 25.149 1.00 82.44 193 GLY A CA 1
ATOM 1510 C C . GLY A 1 193 ? 6.441 7.922 24.042 1.00 82.44 193 GLY A C 1
ATOM 1511 O O . GLY A 1 193 ? 6.898 9.036 24.283 1.00 82.44 193 GLY A O 1
ATOM 1512 N N . CYS A 1 194 ? 5.890 7.642 22.857 1.00 87.50 194 CYS A N 1
ATOM 1513 C CA . CYS A 1 194 ? 5.748 8.633 21.788 1.00 87.50 194 CYS A CA 1
ATOM 1514 C C . CYS A 1 194 ? 4.629 9.642 22.114 1.00 87.50 194 CYS A C 1
ATOM 1516 O O . CYS A 1 194 ? 3.605 9.256 22.670 1.00 87.50 194 CYS A O 1
ATOM 1518 N N . SER A 1 195 ? 4.760 10.921 21.752 1.00 89.75 195 SER A N 1
ATOM 1519 C CA . SER A 1 195 ? 3.685 11.924 21.904 1.00 89.75 195 SER A CA 1
ATOM 1520 C C . SER A 1 195 ? 2.682 11.923 20.744 1.00 89.75 195 SER A C 1
ATOM 1522 O O . SER A 1 195 ? 1.562 12.404 20.906 1.00 89.75 195 SER A O 1
ATOM 1524 N N . SER A 1 196 ? 3.046 11.348 19.596 1.00 91.88 196 SER A N 1
ATOM 1525 C CA . SER A 1 196 ? 2.176 11.269 18.422 1.00 91.88 196 SER A CA 1
ATOM 1526 C C . SER A 1 196 ? 0.998 10.313 18.631 1.00 91.88 196 SER A C 1
ATOM 1528 O O . SER A 1 196 ? 1.059 9.360 19.420 1.00 91.88 196 SER A O 1
ATOM 1530 N N . THR A 1 197 ? -0.083 10.568 17.897 1.00 90.12 197 THR A N 1
ATOM 1531 C CA . THR A 1 197 ? -1.263 9.699 17.791 1.00 90.12 197 THR A CA 1
ATOM 1532 C C . THR A 1 197 ? -1.063 8.579 16.775 1.00 90.12 197 THR A C 1
ATOM 1534 O O . THR A 1 197 ? -1.829 7.620 16.759 1.00 90.12 197 THR A O 1
ATOM 1537 N N . GLN A 1 198 ? -0.033 8.678 15.933 1.00 90.75 198 GLN A N 1
ATOM 1538 C CA . GLN A 1 198 ? 0.241 7.714 14.881 1.00 90.75 198 GLN A CA 1
ATOM 1539 C C . GLN A 1 198 ? 1.724 7.624 14.517 1.00 90.75 198 GLN A C 1
ATOM 1541 O O . GLN A 1 198 ? 2.445 8.626 14.483 1.00 90.75 198 GLN A O 1
ATOM 1546 N N . GLY A 1 199 ? 2.161 6.418 14.175 1.00 93.44 199 GLY A N 1
ATOM 1547 C CA . GLY A 1 199 ? 3.511 6.183 13.696 1.00 93.44 199 GLY A CA 1
ATOM 1548 C C . GLY A 1 199 ? 3.718 4.823 13.050 1.00 93.44 199 GLY A C 1
ATOM 1549 O O . GLY A 1 199 ? 2.774 4.051 12.848 1.00 93.44 199 GLY A O 1
ATOM 1550 N N . VAL A 1 200 ? 4.969 4.558 12.702 1.00 93.69 200 VAL A N 1
ATOM 1551 C CA . VAL A 1 200 ? 5.465 3.278 12.215 1.00 93.69 200 VAL A CA 1
ATOM 1552 C C . VAL A 1 200 ? 6.647 2.846 13.073 1.00 93.69 200 VAL A C 1
ATOM 1554 O O . VAL A 1 200 ? 7.539 3.632 13.385 1.00 93.69 200 VAL A O 1
ATOM 1557 N N . GLU A 1 201 ? 6.641 1.587 13.468 1.00 95.00 201 GLU A N 1
ATOM 1558 C CA . GLU A 1 201 ? 7.727 0.931 14.175 1.00 95.00 201 GLU A CA 1
ATOM 1559 C C . GLU A 1 201 ? 8.501 0.064 13.182 1.00 95.00 201 GLU A C 1
ATOM 1561 O O . GLU A 1 201 ? 7.900 -0.735 12.461 1.00 95.00 201 GLU A O 1
ATOM 1566 N N . ILE A 1 202 ? 9.827 0.203 13.157 1.00 95.94 202 ILE A N 1
ATOM 1567 C CA . ILE A 1 202 ? 10.705 -0.800 12.553 1.00 95.94 202 ILE A CA 1
ATOM 1568 C C . ILE A 1 202 ? 10.817 -1.937 13.568 1.00 95.94 202 ILE A C 1
ATOM 1570 O O . ILE A 1 202 ? 11.491 -1.804 14.585 1.00 95.94 202 ILE A O 1
ATOM 1574 N N . VAL A 1 203 ? 10.097 -3.027 13.316 1.00 95.12 203 VAL A N 1
ATOM 1575 C CA . VAL A 1 203 ? 10.049 -4.199 14.201 1.00 95.12 203 VAL A CA 1
ATOM 1576 C C . VAL A 1 203 ? 11.318 -5.028 14.047 1.00 95.12 203 VAL A C 1
ATOM 1578 O O . VAL A 1 203 ? 11.844 -5.552 15.026 1.00 95.12 203 VAL A O 1
ATOM 1581 N N . GLN A 1 204 ? 11.797 -5.157 12.810 1.00 95.56 204 GLN A N 1
ATOM 1582 C CA . GLN A 1 204 ? 13.029 -5.859 12.473 1.00 95.56 204 GLN A CA 1
ATOM 1583 C C . GLN A 1 204 ? 13.750 -5.101 11.362 1.00 95.56 204 GLN A C 1
ATOM 1585 O O . GLN A 1 204 ? 13.116 -4.601 10.435 1.00 95.56 204 GLN A O 1
ATOM 1590 N N . ASP A 1 205 ? 15.070 -5.060 11.454 1.00 96.94 205 ASP A N 1
ATOM 1591 C CA . ASP A 1 205 ? 15.980 -4.579 10.419 1.00 96.94 205 ASP A CA 1
ATOM 1592 C C . ASP A 1 205 ? 17.146 -5.563 10.385 1.00 96.94 205 ASP A C 1
ATOM 1594 O O . ASP A 1 205 ? 17.825 -5.772 11.397 1.00 96.94 205 ASP A O 1
ATOM 1598 N N . GLY A 1 206 ? 17.299 -6.264 9.269 1.00 96.94 206 GLY A N 1
ATOM 1599 C CA . GLY A 1 206 ? 18.170 -7.421 9.215 1.00 96.94 206 GLY A CA 1
ATOM 1600 C C . GLY A 1 206 ? 18.644 -7.768 7.819 1.00 96.94 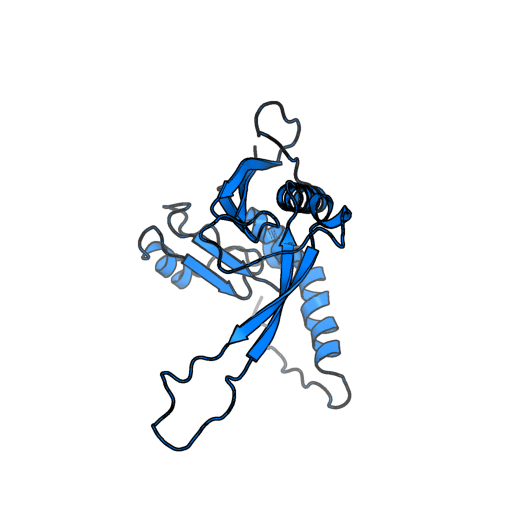206 GLY A C 1
ATOM 1601 O O . GLY A 1 206 ? 18.288 -7.151 6.818 1.00 96.94 206 GLY A O 1
ATOM 1602 N N . TRP A 1 207 ? 19.482 -8.797 7.776 1.00 96.69 207 TRP A N 1
ATOM 1603 C CA . TRP A 1 207 ? 20.035 -9.347 6.551 1.00 96.69 207 TRP A CA 1
ATOM 1604 C C . TRP A 1 207 ? 19.828 -10.859 6.541 1.00 96.69 207 TRP A C 1
ATOM 1606 O O . TRP A 1 207 ? 20.082 -11.533 7.541 1.00 96.69 207 TRP A O 1
ATOM 1616 N N . GLU A 1 208 ? 19.371 -11.396 5.414 1.00 94.56 208 GLU A N 1
ATOM 1617 C CA . GLU A 1 208 ? 19.239 -12.830 5.189 1.00 94.56 208 GLU A CA 1
ATOM 1618 C C . GLU A 1 208 ? 19.566 -13.189 3.735 1.00 94.56 208 GLU A C 1
ATOM 1620 O O . GLU A 1 208 ? 18.963 -12.690 2.780 1.00 94.56 208 GLU A O 1
ATOM 1625 N N . ARG A 1 209 ? 20.516 -14.116 3.569 1.00 91.88 209 ARG A N 1
ATOM 1626 C CA . ARG A 1 209 ? 20.867 -14.737 2.284 1.00 91.88 209 ARG A CA 1
ATOM 1627 C C . ARG A 1 209 ? 21.113 -13.740 1.152 1.00 91.88 209 ARG A C 1
ATOM 1629 O O . ARG A 1 209 ? 20.533 -13.852 0.070 1.00 91.88 209 ARG A O 1
ATOM 1636 N N . SER A 1 210 ? 21.988 -12.766 1.391 1.00 93.75 210 SER A N 1
ATOM 1637 C CA . SER A 1 210 ? 22.322 -11.698 0.436 1.00 93.75 210 SER A CA 1
ATOM 1638 C C . SER A 1 210 ? 21.209 -10.668 0.188 1.00 93.75 210 SER A C 1
ATOM 1640 O O . SER A 1 210 ? 21.194 -10.011 -0.856 1.00 93.75 210 SER A O 1
ATOM 1642 N N . ASN A 1 211 ? 20.258 -10.537 1.116 1.00 94.94 211 ASN A N 1
ATOM 1643 C CA . ASN A 1 211 ? 19.175 -9.557 1.051 1.00 94.94 211 ASN A CA 1
ATOM 1644 C C . ASN A 1 211 ? 19.075 -8.801 2.369 1.00 94.94 211 ASN A C 1
ATOM 1646 O O . ASN A 1 211 ? 19.136 -9.417 3.430 1.00 94.94 211 ASN A O 1
ATOM 1650 N N . TYR A 1 212 ? 18.846 -7.494 2.295 1.00 97.25 212 TYR A N 1
ATOM 1651 C CA . TYR A 1 212 ? 18.371 -6.725 3.438 1.00 97.25 212 TYR A CA 1
ATOM 1652 C C . TYR A 1 212 ? 16.857 -6.838 3.535 1.00 97.25 212 TYR A C 1
ATOM 1654 O O . TYR A 1 212 ? 16.171 -6.933 2.514 1.00 97.25 212 TYR A O 1
ATOM 1662 N N . TYR A 1 213 ? 16.331 -6.813 4.754 1.00 96.88 213 TYR A N 1
ATOM 1663 C CA . TYR A 1 213 ? 14.902 -6.720 4.991 1.00 96.88 213 TYR A CA 1
ATOM 1664 C C . TYR A 1 213 ? 14.588 -5.771 6.139 1.00 96.88 213 TYR A C 1
ATOM 1666 O O . TYR A 1 213 ? 15.314 -5.698 7.128 1.00 96.88 213 TYR A O 1
ATOM 1674 N N . VAL A 1 214 ? 13.459 -5.083 6.010 1.00 96.81 214 VAL A N 1
ATOM 1675 C CA . VAL A 1 214 ? 12.884 -4.248 7.060 1.00 96.81 214 VAL A CA 1
ATOM 1676 C C . VAL A 1 214 ? 11.436 -4.658 7.249 1.00 96.81 214 VAL A C 1
ATOM 1678 O O . VAL A 1 214 ? 10.644 -4.694 6.303 1.00 96.81 214 VAL A O 1
ATOM 1681 N N . GLU A 1 215 ? 11.090 -4.979 8.488 1.00 94.81 215 GLU A N 1
ATOM 1682 C CA . GLU A 1 215 ? 9.721 -5.229 8.899 1.00 94.81 215 GLU A CA 1
ATOM 1683 C C . GLU A 1 215 ? 9.154 -3.982 9.575 1.00 94.81 215 GLU A C 1
ATOM 1685 O O . GLU A 1 215 ? 9.668 -3.524 10.595 1.00 94.81 215 GLU A O 1
ATOM 1690 N N . LEU A 1 216 ? 8.068 -3.453 9.024 1.00 94.19 216 LEU A N 1
ATOM 1691 C CA . LEU A 1 216 ? 7.387 -2.269 9.522 1.00 94.19 216 LEU A CA 1
ATOM 1692 C C . LEU A 1 216 ? 6.037 -2.650 10.115 1.00 94.19 216 LEU A C 1
ATOM 1694 O O . LEU A 1 216 ? 5.272 -3.420 9.528 1.00 94.19 216 LEU A O 1
ATOM 1698 N N . ARG A 1 217 ? 5.701 -2.041 11.249 1.00 91.44 217 ARG A N 1
ATOM 1699 C CA . ARG A 1 217 ? 4.375 -2.106 11.856 1.00 91.44 217 ARG A CA 1
ATOM 1700 C C . ARG A 1 217 ? 3.831 -0.709 12.034 1.00 91.44 217 ARG A C 1
ATOM 1702 O O . ARG A 1 217 ? 4.373 0.100 12.780 1.00 91.44 217 ARG A O 1
ATOM 1709 N N . ARG A 1 218 ? 2.725 -0.428 11.367 1.00 89.50 218 ARG A N 1
ATOM 1710 C CA . ARG A 1 218 ? 2.006 0.825 11.552 1.00 89.50 218 ARG A CA 1
ATOM 1711 C C . ARG A 1 218 ? 1.178 0.740 12.845 1.00 89.50 218 ARG A C 1
ATOM 1713 O O . ARG A 1 218 ? 0.639 -0.312 13.171 1.00 89.50 218 ARG A O 1
ATOM 1720 N N . TRP A 1 219 ? 1.108 1.829 13.609 1.00 88.12 219 TRP A N 1
ATOM 1721 C CA . TRP A 1 219 ? 0.352 1.904 14.865 1.00 88.12 219 TRP A CA 1
ATOM 1722 C C . TRP A 1 219 ? -0.389 3.237 15.016 1.00 88.12 219 TRP A C 1
ATOM 1724 O O . TRP A 1 219 ? 0.147 4.297 14.705 1.00 88.12 219 TRP A O 1
ATOM 1734 N N . SER A 1 220 ? -1.603 3.224 15.557 1.00 86.19 220 SER A N 1
ATOM 1735 C CA . SER A 1 220 ? -2.313 4.433 16.002 1.00 86.19 220 SER A CA 1
ATOM 1736 C C . SER A 1 220 ? -2.741 4.303 17.462 1.00 86.19 220 SER A C 1
ATOM 1738 O O . SER A 1 220 ? -2.779 3.195 18.006 1.00 86.19 220 SER A O 1
ATOM 1740 N N . LYS A 1 221 ? -2.995 5.438 18.115 1.00 81.25 221 LYS A N 1
ATOM 1741 C CA . LYS A 1 221 ? -3.504 5.513 19.486 1.00 81.25 221 LYS A CA 1
ATOM 1742 C C . LYS A 1 221 ? -4.999 5.733 19.541 1.00 81.25 221 LYS A C 1
ATOM 1744 O O . LYS A 1 221 ? -5.498 6.495 18.688 1.00 81.25 221 LYS A O 1
#

Sequence (221 aa):
MPPRALEAVKIESNEDPADFEAKNVHEIYDAIANHFSSTRYKPWPIIAKFLSDLPTGWVGFDSGTGNGKYLPLPADRPGAIWTIGMDRSRNLLEIARHAGEDHGRVLIYVWAIEQDELSKRKVSVEDDPEANEKGKDVMVPWVLSKTLAKPSSETSEPEVYNRYYHMFAKGELAALASDAAKDLGLSVGSREGCSSTQGVEIVQDGWERSNYYVELRRWSK

Nearest PDB structures (foldseek):
  6ww9-assembly1_A  TM=2.463E-01  e=8.432E+00  Homo sapiens
  6ww9-assembly2_B  TM=1.709E-01  e=6.960E+00  Homo sapiens
  6ekm-assembly1_A  TM=1.289E-01  e=8.432E+00  Mus musculus

Secondary structure (DSSP, 8-state):
-PPPPPPPPPPPTTS-HHHHHIIIIIIHHHHHHHHHHHHS-SPPHHHHHHHHHSPTTEEEEEET-TT-TTTT--TTSTTSEEEEEE-S-HHHHHHHTTS-SPPPEEEEEEEBS---TT-S-----TT-TTHHHH-EEEEEEEE---TTS-S----PPPPEEEEEEEEBPTTHHHHHHHHHHHHTTPEES-STT--SSEEEEEEEEEEETTEEEEEEEEEE-

Radius of gyration: 24.34 Å; Cα contacts (8 Å, |Δi|>4): 330; chains: 1; bounding box: 72×48×61 Å

Solvent-accessible surface area (backbone atoms only — not comparable to full-atom values): 13291 Å² total; per-residue (Å²): 130,82,87,74,85,83,79,86,82,78,82,62,94,85,59,58,68,68,59,52,42,42,58,68,44,48,52,43,47,37,73,41,25,71,63,51,38,76,75,59,58,75,66,56,70,69,59,52,50,54,51,57,73,52,66,75,77,42,77,46,76,37,84,66,32,46,47,17,61,61,49,36,44,24,79,94,44,67,82,33,41,50,52,49,71,41,57,90,30,62,50,18,45,68,45,23,75,63,45,54,89,83,60,64,73,49,77,50,73,47,49,27,55,63,63,48,93,85,48,94,64,83,73,85,49,86,93,39,77,60,28,68,64,73,20,44,81,42,74,46,78,43,70,59,76,66,88,85,60,76,97,72,83,78,94,67,81,77,54,69,47,72,43,82,43,72,24,38,16,78,64,42,65,58,49,53,54,47,51,55,35,46,77,71,71,30,43,78,40,62,82,74,93,49,90,66,59,41,28,33,21,76,77,42,78,51,76,59,94,34,22,36,34,38,29,39,33,43,49,74,114

InterPro domains:
  IPR029063 S-adenosyl-L-methionine-dependent methyltransferase superfamily [G3DSA:3.40.50.150] (36-102)
  IPR029063 S-adenosyl-L-methionine-dependent methyltransferase superfamily [G3DSA:3.40.50.150] (103-221)
  IPR029063 S-adenosyl-L-methionine-dependent methyltransferase superfamily [SSF53335] (23-115)
  IPR051422 AlkB Family tRNA Methyltransferase/Dioxygenase [PTHR13069] (18-100)

Foldseek 3Di:
DPDDDDDDDDDDPPDDPVVVCCVPPAVVCLVCLVVCCVVPLDDDPVLLVVQVPDAFPAEAEAEQCQLQSSQQPPVVDGNSYHYDYDHSHPNSVVRNVPNHDAWDKDKDKFFAQDADPPDPDHRDCPVPVCCQVAFDKDWDKDWDDCPPPDDDDDDDDTDIDTDIGTHDHQCNVVVVVCVVFVVVVADEDDPPPDPDQWHKYFPDWDDDRRMTMTMITIDGD

Organism: NCBI:txid2828524